Protein AF-A0A1F7WMY5-F1 (afdb_monomer)

Foldseek 3Di:
DDDDPLLVQLLVLLLCLLLDFPDDDDDDDDDDDDDDDDDDDDDDDDPLPPQDQDLALVVLLVSLLVCVVVLVLSNNLVSLVSSVVNPHALQSQLSSLLSNQLSQCNVVVDLLRSQVSLVRSCVSPLQQLSSLLSNLSNCSPPPLVCLVVNLLSLQQQQADPVDNVDGDLLGADDHPSPSSNHSLSSLSSNLSSCLSVVNNVSSVVSLVSSCVRPPPDVSSVSSVCSSPVVVD

Nearest PDB structures (foldseek):
  7xn7-assembly1_q  TM=7.175E-01  e=1.250E-02  Komagataella phaffii
  6hft-assembly1_A  TM=6.147E-01  e=5.426E-02  Saccharomyces cerevisiae
  4j8d-assembly2_B  TM=5.186E-01  e=3.715E-02  Rattus norvegicus
  4j8f-assembly1_A  TM=5.145E-01  e=7.210E-02  Homo sapiens
  8a3y-assembly1_Q  TM=4.364E-01  e=7.926E-02  Homo sapiens

pLDDT: mean 80.39, std 20.84, range [27.34, 98.69]

Secondary structure (DSSP, 8-state):
---HHHHHHHHHHHHHHHH---------------------------TTS-PPPPSSHHHHHHHHHHHHHTT-HHHHHHHHHHHHTS---HHHHHHHHHHHHHHHHHHHS-GGGGHHHHHHHHHH-TT-HHHHHHHHHHHHHH-GGGHHHHHHHHHTTSB-SS-TT-B-TT-----SS-----HHHHHHHHHHHHHHTT-HHHHHHHHHHHHHHHSS-HHHHHHHHHHHHS--

InterPro domains:
  IPR011990 Tetratricopeptide-like helical domain superfamily [G3DSA:1.25.40.10] (55-229)
  IPR011990 Tetratricopeptide-like helical domain superfamily [SSF48452] (60-218)
  IPR019734 Tetratricopeptide repeat [PS50005] (57-90)

Sequence (232 aa):
MRDGKKILAAYALVITALLVFTGVTGCVNKTESSDSATLQQIGGVDDVDNVPTYTEPAQNITQAMKYFVDKDYDRAIAAFQKTLVTNPNQEEMAVAYAGIGWAKVKKSGVISDGKNDFASGYAARSTVQDAKVGLAAAYLLEDSSKIKEAVSLIESIGRTTTDSTVVDYNFRYVSEIGTGISNAAVHSLLATLYYYNNQDALAKQQLAIASQEDGDNARISSIETAIMTLGY

Organism: NCBI:txid1817813

Structure (mmCIF, N/CA/C/O backbone):
data_AF-A0A1F7WMY5-F1
#
_entry.id   AF-A0A1F7WMY5-F1
#
loop_
_atom_site.group_PDB
_atom_site.id
_atom_site.type_symbol
_atom_site.label_atom_id
_atom_site.label_alt_id
_atom_site.label_comp_id
_atom_site.label_asym_id
_atom_site.label_entity_id
_atom_site.label_seq_id
_atom_site.pdbx_PDB_ins_code
_atom_site.Cartn_x
_atom_site.Cartn_y
_atom_site.Cartn_z
_atom_site.occupancy
_atom_site.B_iso_or_equiv
_atom_site.auth_seq_id
_atom_site.auth_comp_id
_atom_site.auth_asym_id
_atom_site.auth_atom_id
_atom_site.pdbx_PDB_model_num
ATOM 1 N N . MET A 1 1 ? -2.729 5.831 25.082 1.00 54.16 1 MET A N 1
ATOM 2 C CA . MET A 1 1 ? -2.490 4.807 24.041 1.00 54.16 1 MET A CA 1
ATOM 3 C C . MET A 1 1 ? -3.147 3.523 24.512 1.00 54.16 1 MET A C 1
ATOM 5 O O . MET A 1 1 ? -3.016 3.217 25.690 1.00 54.16 1 MET A O 1
ATOM 9 N N . ARG A 1 2 ? -3.924 2.854 23.650 1.00 59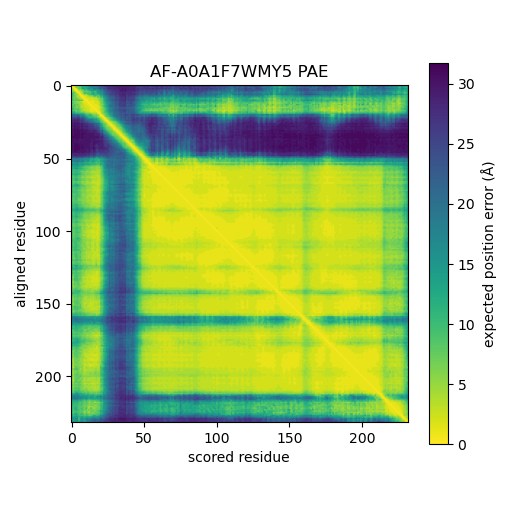.00 2 ARG A N 1
ATOM 10 C CA . ARG A 1 2 ? -4.603 1.584 23.972 1.00 59.00 2 ARG A CA 1
ATOM 11 C C . ARG A 1 2 ? -3.575 0.470 24.266 1.00 59.00 2 ARG A C 1
ATOM 13 O O . ARG A 1 2 ? -2.394 0.635 23.984 1.00 59.00 2 ARG A O 1
ATOM 20 N N . ASP A 1 3 ? -4.009 -0.623 24.889 1.00 51.44 3 ASP A N 1
ATOM 21 C CA . ASP A 1 3 ? -3.148 -1.651 25.503 1.00 51.44 3 ASP A CA 1
ATOM 22 C C . ASP A 1 3 ? -2.359 -2.526 24.497 1.00 51.44 3 ASP A C 1
ATOM 24 O O . ASP A 1 3 ? -2.935 -3.122 23.583 1.00 51.44 3 ASP A O 1
ATOM 28 N N . GLY A 1 4 ? -1.044 -2.681 24.702 1.00 49.53 4 GLY A N 1
ATOM 29 C CA . GLY A 1 4 ? -0.074 -3.211 23.719 1.00 49.53 4 GLY A CA 1
ATOM 30 C C . GLY A 1 4 ? -0.275 -4.649 23.209 1.00 49.53 4 GLY A C 1
ATOM 31 O O . GLY A 1 4 ? 0.180 -4.976 22.117 1.00 49.53 4 GLY A O 1
ATOM 32 N N . LYS A 1 5 ? -0.977 -5.520 23.945 1.00 48.44 5 LYS A N 1
ATOM 33 C CA . LYS A 1 5 ? -1.223 -6.916 23.515 1.00 48.44 5 LYS A CA 1
ATOM 34 C C . LYS A 1 5 ? -2.405 -7.053 22.553 1.00 48.44 5 LYS A C 1
ATOM 36 O O . LYS A 1 5 ? -2.350 -7.846 21.621 1.00 48.44 5 LYS A O 1
ATOM 41 N N . LYS A 1 6 ? -3.461 -6.267 22.770 1.00 53.38 6 LYS A N 1
ATOM 42 C CA . LYS A 1 6 ? -4.677 -6.243 21.934 1.00 53.38 6 LYS A CA 1
ATOM 43 C C . LYS A 1 6 ? -4.406 -5.562 20.590 1.00 53.38 6 LYS A C 1
ATOM 45 O O . LYS A 1 6 ? -4.945 -5.942 19.558 1.00 53.38 6 LYS A O 1
ATOM 50 N N . ILE A 1 7 ? -3.479 -4.611 20.634 1.00 54.72 7 ILE A N 1
ATOM 51 C CA . ILE A 1 7 ? -2.896 -3.894 19.508 1.00 54.72 7 ILE A CA 1
ATOM 52 C C . ILE A 1 7 ? -2.289 -4.848 18.461 1.00 54.72 7 ILE A C 1
ATOM 54 O O . ILE A 1 7 ? -2.490 -4.646 17.271 1.00 54.72 7 ILE A O 1
ATOM 58 N N . LEU A 1 8 ? -1.617 -5.928 18.870 1.00 57.25 8 LEU A N 1
ATOM 59 C CA . LEU A 1 8 ? -0.888 -6.804 17.943 1.00 57.25 8 LEU A CA 1
ATOM 60 C C . LEU A 1 8 ? -1.796 -7.589 16.971 1.00 57.25 8 LEU A C 1
ATOM 62 O O . LEU A 1 8 ? -1.388 -7.883 15.848 1.00 57.25 8 LEU A O 1
ATOM 66 N N . ALA A 1 9 ? -3.025 -7.919 17.385 1.00 63.12 9 ALA A N 1
ATOM 67 C CA . ALA A 1 9 ? -3.927 -8.779 16.615 1.00 63.12 9 ALA A CA 1
ATOM 68 C C . ALA A 1 9 ? -4.563 -8.059 15.412 1.00 63.12 9 ALA A C 1
ATOM 70 O O . ALA A 1 9 ? -4.558 -8.597 14.306 1.00 63.12 9 ALA A O 1
ATOM 71 N N . ALA A 1 10 ? -5.061 -6.830 15.602 1.00 64.69 10 ALA A N 1
ATOM 72 C CA . ALA A 1 10 ? -5.646 -6.037 14.515 1.00 64.69 10 ALA A CA 1
ATOM 73 C C . ALA A 1 10 ? -4.590 -5.661 13.459 1.00 64.69 10 ALA A C 1
ATOM 75 O O . ALA A 1 10 ? -4.851 -5.775 12.262 1.00 64.69 10 ALA A O 1
ATOM 76 N N . TYR A 1 11 ? -3.368 -5.322 13.895 1.00 69.44 11 TYR A N 1
ATOM 77 C CA . TYR A 1 11 ? -2.226 -5.104 13.002 1.00 69.44 11 TYR A CA 1
ATOM 78 C C . TYR A 1 11 ? -1.966 -6.307 12.094 1.00 69.44 11 TYR A C 1
ATOM 80 O O . TYR A 1 11 ? -1.942 -6.165 10.873 1.00 69.44 11 TYR A O 1
ATOM 88 N N . ALA A 1 12 ? -1.801 -7.499 12.674 1.00 68.44 12 ALA A N 1
ATOM 89 C CA . ALA A 1 12 ? -1.463 -8.698 11.912 1.00 68.44 12 ALA A CA 1
ATOM 90 C C . ALA A 1 12 ? -2.520 -9.037 10.844 1.00 68.44 12 ALA A C 1
ATOM 92 O O . ALA A 1 12 ? -2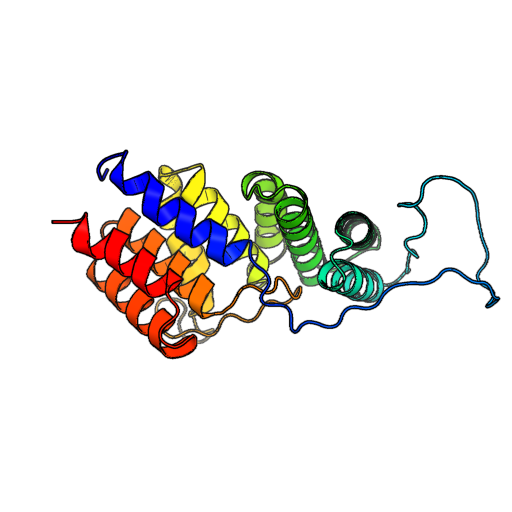.172 -9.458 9.737 1.00 68.44 12 ALA A O 1
ATOM 93 N N . LEU A 1 13 ? -3.802 -8.808 11.146 1.00 74.62 13 LEU A N 1
ATOM 94 C CA . LEU A 1 13 ? -4.911 -9.062 10.225 1.00 74.62 13 LEU A CA 1
ATOM 95 C C . LEU A 1 13 ? -4.963 -8.063 9.059 1.00 74.62 13 LEU A C 1
ATOM 97 O O . LEU A 1 13 ? -5.157 -8.468 7.914 1.00 74.62 13 LEU A O 1
ATOM 101 N N . VAL A 1 14 ? -4.730 -6.772 9.316 1.00 76.94 14 VAL A N 1
ATOM 102 C CA . VAL A 1 14 ? -4.662 -5.760 8.247 1.00 76.94 14 VAL A CA 1
ATOM 103 C C . VAL A 1 14 ? -3.459 -6.003 7.346 1.00 76.94 14 VAL A C 1
ATOM 105 O O . VAL A 1 14 ? -3.589 -5.980 6.126 1.00 76.94 14 VAL A O 1
ATOM 108 N N . ILE A 1 15 ? -2.293 -6.305 7.918 1.00 76.25 15 ILE A N 1
ATOM 109 C CA . ILE A 1 15 ? -1.096 -6.568 7.113 1.00 76.25 15 ILE A CA 1
ATOM 110 C C . ILE A 1 15 ? -1.276 -7.818 6.256 1.00 76.25 15 ILE A C 1
ATOM 112 O O . ILE A 1 15 ? -0.964 -7.795 5.068 1.00 76.25 15 ILE A O 1
ATOM 116 N N . THR A 1 16 ? -1.861 -8.888 6.794 1.00 73.69 16 THR A N 1
ATOM 117 C CA . THR A 1 16 ? -2.181 -10.063 5.970 1.00 73.69 16 THR A CA 1
ATOM 118 C C . THR A 1 16 ? -3.208 -9.756 4.880 1.00 73.69 16 THR A C 1
ATOM 120 O O . THR A 1 16 ? -3.107 -10.329 3.795 1.00 73.69 16 THR A O 1
ATOM 123 N N . ALA A 1 17 ? -4.164 -8.849 5.101 1.00 75.00 17 ALA A N 1
ATOM 124 C CA . ALA A 1 17 ? -5.063 -8.378 4.046 1.00 75.00 17 ALA A CA 1
ATOM 125 C C . ALA A 1 17 ? -4.327 -7.595 2.941 1.00 75.00 17 ALA A C 1
ATOM 127 O O . ALA A 1 17 ? -4.603 -7.822 1.769 1.00 75.00 17 ALA A O 1
ATOM 128 N N . LEU A 1 18 ? -3.345 -6.756 3.286 1.00 78.00 18 LEU A N 1
ATOM 129 C CA . LEU A 1 18 ? -2.553 -5.989 2.309 1.00 78.00 18 LEU A CA 1
ATOM 130 C C . LEU A 1 18 ? -1.532 -6.851 1.545 1.00 78.00 18 LEU A C 1
ATOM 132 O O . LEU A 1 18 ? -1.207 -6.583 0.385 1.00 78.00 18 LEU A O 1
ATOM 136 N N . LEU A 1 19 ? -0.997 -7.896 2.176 1.00 76.88 19 LEU A N 1
ATOM 137 C CA . LEU A 1 19 ? 0.032 -8.746 1.573 1.00 76.88 19 LEU A CA 1
ATOM 138 C C . LEU A 1 19 ? -0.543 -9.820 0.643 1.00 76.88 19 LEU A C 1
ATOM 140 O O . LEU A 1 19 ? 0.118 -10.201 -0.323 1.00 76.88 19 LEU A O 1
ATOM 144 N N . VAL A 1 20 ? -1.774 -10.275 0.870 1.00 66.31 20 VAL A N 1
ATOM 145 C CA . VAL A 1 20 ? -2.354 -11.387 0.106 1.00 66.31 20 VAL A CA 1
ATOM 146 C C . VAL A 1 20 ? -2.906 -10.912 -1.234 1.00 66.31 20 VAL A C 1
ATOM 148 O O . VAL A 1 20 ? -3.632 -9.932 -1.314 1.00 66.31 20 VAL A O 1
ATOM 151 N N . PHE A 1 21 ? -2.547 -11.634 -2.294 1.00 50.25 21 PHE A N 1
ATOM 152 C CA . PHE A 1 21 ? -3.088 -11.458 -3.637 1.00 50.25 21 PHE A CA 1
ATOM 153 C C . PHE A 1 21 ? -4.179 -12.516 -3.838 1.00 50.25 21 PHE A C 1
ATOM 155 O O . PHE A 1 21 ? -3.877 -13.714 -3.809 1.00 50.25 21 PHE A O 1
ATOM 162 N N . THR A 1 22 ? -5.436 -12.119 -4.033 1.00 45.88 22 THR A N 1
ATOM 163 C CA . THR A 1 22 ? -6.499 -13.041 -4.464 1.00 45.88 22 THR A CA 1
ATOM 164 C C . THR A 1 22 ? -6.344 -13.295 -5.964 1.00 45.88 22 THR A C 1
ATOM 166 O O . THR A 1 22 ? -7.005 -12.703 -6.808 1.00 45.88 22 THR A O 1
ATOM 169 N N . GLY A 1 23 ? -5.383 -14.145 -6.324 1.00 38.56 23 GLY A N 1
ATOM 170 C CA . GLY A 1 23 ? -5.198 -14.561 -7.711 1.00 38.56 23 GLY A CA 1
ATOM 171 C C . GLY A 1 23 ? -6.296 -15.534 -8.137 1.00 38.56 23 GLY A C 1
ATOM 172 O O . GLY A 1 23 ? -6.519 -16.539 -7.464 1.00 38.56 23 GLY A O 1
ATOM 173 N N . VAL A 1 24 ? -6.930 -15.279 -9.282 1.00 30.27 24 VAL A N 1
ATOM 174 C CA . VAL A 1 24 ? -7.593 -16.342 -10.045 1.00 30.27 24 VAL A CA 1
ATOM 175 C C . VAL A 1 24 ? -6.497 -17.320 -10.472 1.00 30.27 24 VAL A C 1
ATOM 177 O O . VAL A 1 24 ? -5.476 -16.921 -11.034 1.00 30.27 24 VAL A O 1
ATOM 180 N N . THR A 1 25 ? -6.664 -18.592 -10.134 1.00 35.16 25 THR A N 1
ATOM 181 C CA . THR A 1 25 ? -5.696 -19.665 -10.365 1.00 35.16 25 THR A CA 1
ATOM 182 C C . THR A 1 25 ? -5.542 -19.945 -11.859 1.00 35.16 25 THR A C 1
ATOM 184 O O . THR A 1 25 ? -6.287 -20.720 -12.446 1.00 35.16 25 THR A O 1
ATOM 187 N N . GLY A 1 26 ? -4.541 -19.325 -12.478 1.00 29.83 26 GLY A N 1
ATOM 188 C CA . GLY A 1 26 ? -3.986 -19.742 -13.761 1.00 29.83 26 GLY A CA 1
ATOM 189 C C . GLY A 1 26 ? -2.585 -20.294 -13.540 1.00 29.83 26 GLY A C 1
ATOM 190 O O . GLY A 1 26 ? -1.614 -19.546 -13.566 1.00 29.83 26 GLY A O 1
ATOM 191 N N . CYS A 1 27 ? -2.465 -21.595 -13.280 1.00 31.34 27 CYS A N 1
ATOM 192 C CA . CYS A 1 27 ? -1.172 -22.268 -13.323 1.00 31.34 27 CYS A CA 1
ATOM 193 C C . CYS A 1 27 ? -0.652 -22.218 -14.764 1.00 31.34 27 CYS A C 1
ATOM 195 O O . CYS A 1 27 ? -1.150 -22.947 -15.618 1.00 31.34 27 CYS A O 1
ATOM 197 N N . VAL A 1 28 ? 0.357 -21.394 -15.038 1.00 33.84 28 VAL A N 1
ATOM 198 C CA . VAL A 1 28 ? 1.192 -21.572 -16.228 1.00 33.84 28 VAL A CA 1
ATOM 199 C C . VAL A 1 28 ? 2.497 -22.196 -15.760 1.00 33.84 28 VAL A C 1
ATOM 201 O O . VAL A 1 28 ? 3.394 -21.520 -15.266 1.00 33.84 28 VAL A O 1
ATOM 204 N N . ASN A 1 29 ? 2.577 -23.519 -15.901 1.00 34.41 29 ASN A N 1
ATOM 205 C CA . ASN A 1 29 ? 3.855 -24.218 -15.948 1.00 34.41 29 ASN A CA 1
ATOM 206 C C . ASN A 1 29 ? 4.621 -23.668 -17.153 1.00 34.41 29 ASN A C 1
ATOM 208 O O . ASN A 1 29 ? 4.174 -23.840 -18.287 1.00 34.41 29 ASN A O 1
ATOM 212 N N . LYS A 1 30 ? 5.756 -23.003 -16.931 1.00 33.03 30 LYS A N 1
ATOM 213 C CA . LYS A 1 30 ? 6.638 -22.622 -18.033 1.00 33.03 30 LYS A CA 1
ATOM 214 C C . LYS A 1 30 ? 7.646 -23.740 -18.269 1.00 33.03 30 LYS A C 1
ATOM 216 O O . LYS A 1 30 ? 8.648 -23.849 -17.573 1.00 33.03 30 LYS A O 1
ATOM 221 N N . THR A 1 31 ? 7.322 -24.584 -19.241 1.00 29.55 31 THR A N 1
ATOM 222 C CA . THR A 1 31 ? 8.251 -25.500 -19.903 1.00 29.55 31 THR A CA 1
ATOM 223 C C . THR A 1 31 ? 9.252 -24.682 -20.720 1.00 29.55 31 THR A C 1
ATOM 225 O O . THR A 1 31 ? 8.867 -23.753 -21.433 1.00 29.55 31 THR A O 1
ATOM 228 N N . GLU A 1 32 ? 10.536 -25.006 -20.593 1.00 39.28 32 GLU A N 1
ATOM 229 C CA . GLU A 1 32 ? 11.605 -24.457 -21.425 1.00 39.28 32 GLU A CA 1
ATOM 230 C C . GLU A 1 32 ? 11.493 -24.975 -22.867 1.00 39.28 32 GLU A C 1
ATOM 232 O O . GLU A 1 32 ? 11.439 -26.185 -23.065 1.00 39.28 32 GLU A O 1
ATOM 237 N N . SER A 1 33 ? 11.512 -24.077 -23.861 1.00 28.75 33 SER A N 1
ATOM 238 C CA . SER A 1 33 ? 12.257 -24.268 -25.121 1.00 28.75 33 SER A CA 1
ATOM 239 C C . SER A 1 33 ? 12.180 -23.039 -26.044 1.00 28.75 33 SER A C 1
ATOM 241 O O . SER A 1 33 ? 11.091 -22.554 -26.350 1.00 28.75 33 SER A O 1
ATOM 243 N N . SER A 1 34 ? 13.366 -22.586 -26.466 1.00 33.62 34 SER A N 1
ATOM 244 C CA . SER A 1 34 ? 13.776 -22.071 -27.792 1.00 33.62 34 SER A CA 1
ATOM 245 C C . SER A 1 34 ? 12.693 -21.654 -28.805 1.00 33.62 34 SER A C 1
ATOM 247 O O . SER A 1 34 ? 11.973 -22.500 -29.323 1.00 33.62 34 SER A O 1
ATOM 249 N N . ASP A 1 35 ? 12.644 -20.378 -29.200 1.00 27.34 35 ASP A N 1
ATOM 250 C CA . ASP A 1 35 ? 13.444 -19.855 -30.325 1.00 27.34 35 ASP A CA 1
ATOM 251 C C . ASP A 1 35 ? 13.067 -18.405 -30.706 1.00 27.34 35 ASP A C 1
ATOM 253 O O . ASP A 1 35 ? 11.902 -18.023 -30.756 1.00 27.34 35 ASP A O 1
ATOM 257 N N . SER A 1 36 ? 14.117 -17.634 -31.018 1.00 32.19 36 SER A N 1
ATOM 258 C CA . SER A 1 36 ? 14.218 -16.575 -32.037 1.00 32.19 36 SER A CA 1
ATOM 259 C C . SER A 1 36 ? 13.097 -15.521 -32.188 1.00 32.19 36 SER A C 1
ATOM 261 O O . SER A 1 36 ? 12.170 -15.681 -32.983 1.00 32.19 36 SER A O 1
ATOM 263 N N . ALA A 1 37 ? 13.347 -14.322 -31.648 1.00 28.75 37 ALA A N 1
ATOM 264 C CA . ALA A 1 37 ? 13.163 -13.074 -32.399 1.00 28.75 37 ALA A CA 1
ATOM 265 C C . ALA A 1 37 ? 14.175 -12.015 -31.927 1.00 28.75 37 ALA A C 1
ATOM 267 O O . ALA A 1 37 ? 14.412 -11.824 -30.738 1.00 28.75 37 ALA A O 1
ATOM 268 N N . THR A 1 38 ? 14.811 -11.372 -32.897 1.00 29.38 38 THR A N 1
ATOM 269 C CA . THR A 1 38 ? 15.969 -10.478 -32.805 1.00 29.38 38 THR A CA 1
ATOM 270 C C . THR A 1 38 ? 15.755 -9.235 -31.938 1.00 29.38 38 THR A C 1
ATOM 272 O O . THR A 1 38 ? 14.955 -8.377 -32.306 1.00 29.38 38 THR A O 1
ATOM 275 N N . LEU A 1 39 ? 16.571 -9.065 -30.891 1.00 33.84 39 LEU A N 1
ATOM 276 C CA . LEU A 1 39 ? 16.924 -7.767 -30.304 1.00 33.84 39 LEU A CA 1
ATOM 277 C C . LEU A 1 39 ? 18.412 -7.772 -29.923 1.00 33.84 39 LEU A C 1
ATOM 279 O O . LEU A 1 39 ? 18.926 -8.755 -29.393 1.00 33.84 39 LEU A O 1
ATOM 283 N N . GLN A 1 40 ? 19.108 -6.687 -30.273 1.00 34.16 40 GLN A N 1
ATOM 284 C CA . GLN A 1 40 ? 20.549 -6.509 -30.094 1.00 34.16 40 GLN A CA 1
ATOM 285 C C . GLN A 1 40 ? 20.943 -6.600 -28.615 1.00 34.16 40 GLN A C 1
ATOM 287 O O . GLN A 1 40 ? 20.575 -5.764 -27.796 1.00 34.16 40 GLN A O 1
ATOM 292 N N . GLN A 1 41 ? 21.723 -7.634 -28.317 1.00 33.84 41 GLN A N 1
ATOM 293 C CA . GLN A 1 41 ? 22.335 -7.922 -27.031 1.00 33.84 41 GLN A CA 1
ATOM 294 C C . GLN A 1 41 ? 23.625 -7.107 -26.874 1.00 33.84 41 GLN A C 1
ATOM 296 O O . GLN A 1 41 ? 24.559 -7.264 -27.661 1.00 33.84 41 GLN A O 1
ATOM 301 N N . ILE A 1 42 ? 23.712 -6.297 -25.820 1.00 34.59 42 ILE A N 1
ATOM 302 C CA . ILE A 1 42 ? 24.993 -5.890 -25.235 1.00 34.59 42 ILE A CA 1
ATOM 303 C C . ILE A 1 42 ? 25.042 -6.471 -23.816 1.00 34.59 42 ILE A C 1
ATOM 305 O O . ILE A 1 42 ? 24.384 -5.968 -22.919 1.00 34.59 42 ILE A O 1
ATOM 309 N N . GLY A 1 43 ? 25.803 -7.563 -23.674 1.00 29.31 43 GLY A N 1
ATOM 310 C CA . GLY A 1 43 ? 26.576 -7.952 -22.484 1.00 29.31 43 GLY A CA 1
ATOM 311 C C . GLY A 1 43 ? 25.874 -8.244 -21.145 1.00 29.31 43 GLY A C 1
ATOM 312 O O . GLY A 1 43 ? 25.737 -7.347 -20.334 1.00 29.31 43 GLY A O 1
ATOM 313 N N . GLY A 1 44 ? 25.627 -9.534 -20.873 1.00 33.56 44 GLY A N 1
ATOM 314 C CA . GLY A 1 44 ? 26.249 -10.277 -19.756 1.00 33.56 44 GLY A CA 1
ATOM 315 C C . GLY A 1 44 ? 25.763 -10.148 -18.293 1.00 33.56 44 GLY A C 1
ATOM 316 O O . GLY A 1 44 ? 26.226 -9.265 -17.592 1.00 33.56 44 GLY A O 1
ATOM 317 N N . VAL A 1 45 ? 25.105 -11.232 -17.838 1.00 40.09 45 VAL A N 1
ATOM 318 C CA . VAL A 1 45 ? 25.245 -11.950 -16.536 1.00 40.09 45 VAL A CA 1
ATOM 319 C C . VAL A 1 45 ? 24.558 -11.397 -15.271 1.00 40.09 45 VAL A C 1
ATOM 321 O O . VAL A 1 45 ? 25.217 -10.882 -14.382 1.00 40.09 45 VAL A O 1
ATOM 324 N N . ASP A 1 46 ? 23.259 -11.684 -15.147 1.00 38.75 46 ASP A N 1
ATOM 325 C CA . ASP A 1 46 ? 22.571 -12.448 -14.083 1.00 38.75 46 ASP A CA 1
ATOM 326 C C . ASP A 1 46 ? 21.075 -12.502 -14.485 1.00 38.75 46 ASP A C 1
ATOM 328 O O . ASP A 1 46 ? 20.619 -11.665 -15.257 1.00 38.75 46 ASP A O 1
ATOM 332 N N . ASP A 1 47 ? 20.264 -13.477 -14.057 1.00 45.94 47 ASP A N 1
ATOM 333 C CA . ASP A 1 47 ? 18.878 -13.668 -14.576 1.00 45.94 47 ASP A CA 1
ATOM 334 C C . ASP A 1 47 ? 17.906 -12.475 -14.311 1.00 45.94 47 ASP A C 1
ATOM 336 O O . ASP A 1 47 ? 16.779 -12.415 -14.830 1.00 45.94 47 ASP A O 1
ATOM 340 N N . VAL A 1 48 ? 18.372 -11.493 -13.527 1.00 47.62 48 VAL A N 1
ATOM 341 C CA . VAL A 1 48 ? 17.752 -10.189 -13.231 1.00 47.62 48 VAL A CA 1
ATOM 342 C C . VAL A 1 48 ? 18.056 -9.136 -14.320 1.00 47.62 48 VAL A C 1
ATOM 344 O O . VAL A 1 48 ? 17.274 -8.204 -14.508 1.00 47.62 48 VAL A O 1
ATOM 347 N N . ASP A 1 49 ? 19.120 -9.312 -15.110 1.00 49.84 49 ASP A N 1
ATOM 348 C CA . ASP A 1 49 ? 19.602 -8.344 -16.110 1.00 49.84 49 ASP A CA 1
ATOM 349 C C . ASP A 1 49 ? 18.839 -8.372 -17.439 1.00 49.84 49 ASP A C 1
ATOM 351 O O . ASP A 1 49 ? 18.971 -7.456 -18.252 1.00 49.84 49 ASP A O 1
ATOM 355 N N . ASN A 1 50 ? 17.966 -9.359 -17.664 1.00 65.25 50 ASN A N 1
ATOM 356 C CA . ASN A 1 50 ? 17.152 -9.422 -18.883 1.00 65.25 50 ASN A CA 1
ATOM 357 C C . ASN A 1 50 ? 15.850 -8.601 -18.795 1.00 65.25 50 ASN A C 1
ATOM 359 O O . ASN A 1 50 ? 14.822 -8.961 -19.371 1.00 65.25 50 ASN A O 1
ATOM 363 N N . VAL A 1 51 ? 15.855 -7.496 -18.048 1.00 74.19 51 VAL A N 1
ATOM 364 C CA . VAL A 1 51 ? 14.787 -6.495 -18.132 1.00 74.19 51 VAL A CA 1
ATOM 365 C C . VAL A 1 51 ? 15.106 -5.591 -19.322 1.00 74.19 51 VAL A C 1
ATOM 367 O O . VAL A 1 51 ? 16.145 -4.938 -19.297 1.00 74.19 51 VAL A O 1
ATOM 370 N N . PRO A 1 52 ? 14.259 -5.476 -20.356 1.00 79.12 52 PRO A N 1
ATOM 371 C CA . PRO A 1 52 ? 14.478 -4.490 -21.411 1.00 79.12 52 PRO A CA 1
ATOM 372 C C . PRO A 1 52 ? 14.500 -3.069 -20.831 1.00 79.12 52 PRO A C 1
ATOM 374 O O . PRO A 1 52 ? 13.708 -2.751 -19.945 1.00 79.12 52 PRO A O 1
ATOM 377 N N . THR A 1 53 ? 15.416 -2.216 -21.295 1.00 78.62 53 THR A N 1
ATOM 378 C CA . THR A 1 53 ? 15.361 -0.775 -21.001 1.00 78.62 53 THR A CA 1
ATOM 379 C C . THR A 1 53 ? 14.683 -0.072 -22.159 1.00 78.62 53 THR A C 1
ATOM 381 O O . THR A 1 53 ? 15.198 -0.090 -23.275 1.00 78.62 53 THR A O 1
ATOM 384 N N . TYR A 1 54 ? 13.556 0.573 -21.885 1.00 85.50 54 TYR A N 1
ATOM 385 C CA . TYR A 1 54 ? 12.890 1.444 -22.843 1.00 85.50 54 TYR A CA 1
ATOM 386 C C . TYR A 1 54 ? 13.349 2.888 -22.650 1.00 85.50 54 TYR A C 1
ATOM 388 O O . TYR A 1 54 ? 13.688 3.291 -21.537 1.00 85.50 54 TYR A O 1
ATOM 396 N N . THR A 1 55 ? 13.360 3.674 -23.726 1.00 85.12 55 THR A N 1
ATOM 397 C CA . THR A 1 55 ? 13.669 5.112 -23.661 1.00 85.12 55 THR A CA 1
ATOM 398 C C . THR A 1 55 ? 12.509 5.926 -23.096 1.00 85.12 55 THR A C 1
ATOM 400 O O . THR A 1 55 ? 12.740 7.001 -22.560 1.00 85.12 55 THR A O 1
ATOM 403 N N . GLU A 1 56 ? 11.285 5.399 -23.189 1.00 91.00 56 GLU A N 1
ATOM 404 C CA . GLU A 1 56 ? 10.072 6.029 -22.670 1.00 91.00 56 GLU A CA 1
ATOM 405 C C . GLU A 1 56 ? 9.749 5.513 -21.252 1.00 91.00 56 GLU A C 1
ATOM 407 O O . GLU A 1 56 ? 9.532 4.304 -21.078 1.00 91.00 56 GLU A O 1
ATOM 412 N N . PRO A 1 57 ? 9.647 6.393 -20.235 1.00 92.44 57 PRO A N 1
ATOM 413 C CA . PRO A 1 57 ? 9.288 6.022 -18.862 1.00 92.44 57 PRO A CA 1
ATOM 414 C C . PRO A 1 57 ? 8.017 5.174 -18.764 1.00 92.44 57 PRO A C 1
ATOM 416 O O . PRO A 1 57 ? 8.016 4.129 -18.114 1.00 92.44 57 PRO A O 1
ATOM 419 N N . ALA A 1 58 ? 6.954 5.556 -19.477 1.00 93.69 58 ALA A N 1
ATOM 420 C CA . ALA A 1 58 ? 5.680 4.838 -19.477 1.00 93.69 58 ALA A CA 1
ATOM 421 C C . ALA A 1 58 ? 5.794 3.368 -19.940 1.00 93.69 58 ALA A C 1
ATOM 423 O O . ALA A 1 58 ? 5.061 2.499 -19.456 1.00 93.69 58 ALA A O 1
ATOM 424 N N . GLN A 1 59 ? 6.729 3.055 -20.847 1.00 93.56 59 GLN A N 1
ATOM 425 C CA . GLN A 1 59 ? 6.974 1.677 -21.289 1.00 93.56 59 GLN A CA 1
ATOM 426 C C . GLN A 1 59 ? 7.682 0.861 -20.203 1.00 93.56 59 GLN A C 1
ATOM 428 O O . GLN A 1 59 ? 7.295 -0.281 -19.945 1.00 93.56 59 GLN A O 1
ATOM 433 N N . ASN A 1 60 ? 8.664 1.460 -19.518 1.00 92.12 60 ASN A N 1
ATOM 434 C CA . ASN A 1 60 ? 9.307 0.842 -18.358 1.00 92.12 60 ASN A CA 1
ATOM 435 C C . ASN A 1 60 ? 8.286 0.572 -17.237 1.00 92.12 60 ASN A C 1
ATOM 437 O O . ASN A 1 60 ? 8.275 -0.531 -16.692 1.00 92.12 60 ASN A O 1
ATOM 441 N N . ILE A 1 61 ? 7.374 1.515 -16.960 1.00 96.06 61 ILE A N 1
ATOM 442 C CA . ILE A 1 61 ? 6.272 1.344 -15.995 1.00 96.06 61 ILE A CA 1
ATOM 443 C C . ILE A 1 61 ? 5.362 0.180 -16.392 1.00 96.06 61 ILE A C 1
ATOM 445 O O . ILE A 1 61 ? 5.106 -0.705 -15.579 1.00 96.06 61 ILE A O 1
ATOM 449 N N . THR A 1 62 ? 4.898 0.150 -17.644 1.00 95.50 62 THR A N 1
ATOM 450 C CA . THR A 1 62 ? 3.999 -0.907 -18.136 1.00 95.50 62 THR A CA 1
ATOM 451 C C . THR A 1 62 ? 4.640 -2.287 -17.979 1.00 95.50 62 THR A C 1
ATOM 453 O O . THR A 1 62 ? 4.005 -3.240 -17.522 1.00 95.50 62 THR A O 1
ATOM 456 N N . GLN A 1 63 ? 5.928 -2.398 -18.311 1.00 94.81 63 GLN A N 1
ATOM 457 C CA . GLN A 1 63 ? 6.677 -3.638 -18.155 1.00 94.81 63 GLN A CA 1
ATOM 458 C C . GLN A 1 63 ? 6.883 -4.010 -16.679 1.00 94.81 63 GLN A C 1
ATOM 460 O O . GLN A 1 63 ? 6.780 -5.186 -16.324 1.00 94.81 63 GLN A O 1
ATOM 465 N N . ALA A 1 64 ? 7.142 -3.027 -15.816 1.00 96.00 64 ALA A N 1
ATOM 466 C CA . ALA A 1 64 ? 7.291 -3.234 -14.382 1.00 96.00 64 ALA A CA 1
ATOM 467 C C . ALA A 1 64 ? 5.999 -3.752 -13.739 1.00 96.00 64 ALA A C 1
ATOM 469 O O . ALA A 1 64 ? 6.040 -4.725 -12.991 1.00 96.00 64 ALA A O 1
ATOM 470 N N . MET A 1 65 ? 4.849 -3.167 -14.086 1.00 95.75 65 MET A N 1
ATOM 471 C CA . MET A 1 65 ? 3.532 -3.620 -13.625 1.00 95.75 65 MET A CA 1
ATOM 472 C C . MET A 1 65 ? 3.227 -5.046 -14.090 1.00 95.75 65 MET A C 1
ATOM 474 O O . MET A 1 65 ? 2.702 -5.845 -13.319 1.00 95.75 65 MET A O 1
ATOM 478 N N . LYS A 1 66 ? 3.617 -5.412 -15.318 1.00 94.81 66 LYS A N 1
ATOM 479 C CA . LYS A 1 66 ? 3.491 -6.795 -15.792 1.00 94.81 66 LYS A CA 1
ATOM 480 C C . LYS A 1 66 ? 4.309 -7.762 -14.934 1.00 94.81 66 LYS A C 1
ATOM 482 O O . LYS A 1 66 ? 3.756 -8.737 -14.437 1.00 94.81 66 LYS A O 1
ATOM 487 N N . TYR A 1 67 ? 5.591 -7.468 -14.707 1.00 94.44 67 TYR A N 1
ATOM 488 C CA . TYR A 1 67 ? 6.430 -8.288 -13.826 1.00 94.44 67 TYR A CA 1
ATOM 489 C C . TYR A 1 67 ? 5.875 -8.360 -12.402 1.00 94.44 67 TYR A C 1
ATOM 491 O O . TYR A 1 67 ? 5.901 -9.421 -11.783 1.00 94.44 67 TYR A O 1
ATOM 499 N N . PHE A 1 68 ? 5.313 -7.259 -11.903 1.00 95.25 68 PHE A N 1
ATOM 500 C CA . PHE A 1 68 ? 4.679 -7.209 -10.593 1.00 95.25 68 PHE A CA 1
ATOM 501 C C . PHE A 1 68 ? 3.489 -8.173 -10.500 1.00 95.25 68 PHE A C 1
ATOM 503 O O . PHE A 1 68 ? 3.410 -8.962 -9.559 1.00 95.25 68 PHE A O 1
ATOM 510 N N . VAL A 1 69 ? 2.580 -8.139 -11.481 1.00 92.62 69 VAL A N 1
ATOM 511 C CA . VAL A 1 69 ? 1.414 -9.038 -11.549 1.00 92.62 69 VAL A CA 1
ATOM 512 C C . VAL A 1 69 ? 1.848 -10.499 -11.709 1.00 92.62 69 VAL A C 1
ATOM 514 O O . VAL A 1 69 ? 1.273 -11.383 -11.071 1.00 92.62 69 VAL A O 1
ATOM 517 N N . ASP A 1 70 ? 2.914 -10.744 -12.474 1.00 92.31 70 ASP A N 1
ATOM 518 C CA . ASP A 1 70 ? 3.540 -12.063 -12.637 1.00 92.31 70 ASP A CA 1
ATOM 519 C C . ASP A 1 70 ? 4.306 -12.526 -11.377 1.00 92.31 70 ASP A C 1
ATOM 521 O O . ASP A 1 70 ? 4.805 -13.652 -11.331 1.00 92.31 70 ASP A O 1
ATOM 525 N N . LYS A 1 71 ? 4.364 -11.688 -10.329 1.00 92.19 71 LYS A N 1
ATOM 526 C CA . LYS A 1 71 ? 5.089 -11.901 -9.061 1.00 92.19 71 LYS A CA 1
ATOM 527 C C . LYS A 1 71 ? 6.611 -11.997 -9.215 1.00 92.19 71 LYS A C 1
ATOM 529 O O . LYS A 1 71 ? 7.301 -12.412 -8.284 1.00 92.19 71 LYS A O 1
ATOM 534 N N . ASP A 1 72 ? 7.141 -11.569 -10.356 1.00 94.44 72 ASP A N 1
ATOM 535 C CA . ASP A 1 72 ? 8.571 -11.397 -10.603 1.00 94.44 72 ASP A CA 1
ATOM 536 C C . ASP A 1 72 ? 9.013 -10.039 -10.036 1.00 94.44 72 ASP A C 1
ATOM 538 O O . ASP A 1 72 ? 9.258 -9.062 -10.749 1.00 94.44 72 ASP A O 1
ATOM 542 N N . TYR A 1 73 ? 9.022 -9.945 -8.703 1.00 94.31 73 TYR A N 1
ATOM 543 C CA . TYR A 1 73 ? 9.251 -8.678 -8.009 1.00 94.31 73 TYR A CA 1
ATOM 544 C C . TYR A 1 73 ? 10.657 -8.120 -8.241 1.00 94.31 73 TYR A C 1
ATOM 546 O O . TYR A 1 73 ? 10.827 -6.904 -8.230 1.00 94.31 73 TYR A O 1
ATOM 554 N N . ASP A 1 74 ? 11.650 -8.974 -8.496 1.00 95.44 74 ASP A N 1
ATOM 555 C CA . ASP A 1 74 ? 13.004 -8.534 -8.833 1.00 95.44 74 ASP A CA 1
ATOM 556 C C . ASP A 1 74 ? 13.036 -7.800 -10.173 1.00 95.44 74 ASP A C 1
ATOM 558 O O . ASP A 1 74 ? 13.530 -6.669 -10.251 1.00 95.44 74 ASP A O 1
ATOM 562 N N . ARG A 1 75 ? 12.414 -8.371 -11.212 1.00 95.06 75 ARG A N 1
ATOM 563 C CA . ARG A 1 75 ? 12.305 -7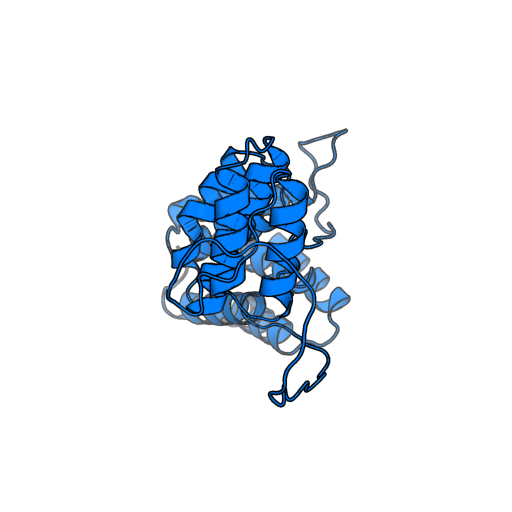.687 -12.505 1.00 95.06 75 ARG A CA 1
ATOM 564 C C . ARG A 1 75 ? 11.374 -6.481 -12.458 1.00 95.06 75 ARG A C 1
ATOM 566 O O . ARG A 1 75 ? 11.637 -5.495 -13.148 1.00 95.06 75 ARG A O 1
ATOM 573 N N . ALA A 1 76 ? 10.332 -6.508 -11.626 1.00 96.50 76 ALA A N 1
ATOM 574 C CA . ALA A 1 76 ? 9.476 -5.346 -11.396 1.00 96.50 76 ALA A CA 1
ATOM 575 C C . ALA A 1 76 ? 10.270 -4.175 -10.796 1.00 96.50 76 ALA A C 1
ATOM 577 O O . ALA A 1 76 ? 10.210 -3.065 -11.324 1.00 96.50 76 ALA A O 1
ATOM 578 N N . ILE A 1 77 ? 11.066 -4.425 -9.747 1.00 97.19 77 ILE A N 1
ATOM 579 C CA . ILE A 1 77 ? 11.931 -3.413 -9.119 1.00 97.19 77 ILE A CA 1
ATOM 580 C C . ILE A 1 77 ? 12.898 -2.832 -10.150 1.00 97.19 77 ILE A C 1
ATOM 582 O O . ILE A 1 77 ? 12.967 -1.611 -10.291 1.00 97.19 77 ILE A O 1
ATOM 586 N N . ALA A 1 78 ? 13.599 -3.683 -10.903 1.00 95.50 78 ALA A N 1
ATOM 587 C CA . ALA A 1 78 ? 14.552 -3.234 -11.913 1.00 95.50 78 ALA A CA 1
ATOM 588 C C . ALA A 1 78 ? 13.882 -2.384 -13.013 1.00 95.50 78 ALA A C 1
ATOM 590 O O . ALA A 1 78 ? 14.411 -1.344 -13.406 1.00 95.50 78 ALA A O 1
ATOM 591 N N . ALA A 1 79 ? 12.694 -2.766 -13.489 1.00 95.06 79 ALA A N 1
ATOM 592 C CA . ALA A 1 79 ? 11.954 -2.003 -14.496 1.00 95.06 79 ALA A CA 1
ATOM 593 C C . ALA A 1 79 ? 11.432 -0.652 -13.960 1.00 95.06 79 ALA A C 1
ATOM 595 O O . ALA A 1 79 ? 11.541 0.374 -14.639 1.00 95.06 79 ALA A O 1
ATOM 596 N N . PHE A 1 80 ? 10.943 -0.595 -12.717 1.00 97.50 80 PHE A N 1
ATOM 597 C CA . PHE A 1 80 ? 10.592 0.683 -12.091 1.00 97.50 80 PHE A CA 1
ATOM 598 C C . PHE A 1 80 ? 11.823 1.576 -11.879 1.00 97.50 80 PHE A C 1
ATOM 600 O O . PHE A 1 80 ? 11.763 2.772 -12.152 1.00 97.50 80 PHE A O 1
ATOM 607 N N . GLN A 1 81 ? 12.972 1.020 -11.485 1.00 97.12 81 GLN A N 1
ATOM 608 C CA . GLN A 1 81 ? 14.226 1.779 -11.379 1.00 97.12 81 GLN A CA 1
ATOM 609 C C . GLN A 1 81 ? 14.665 2.366 -12.729 1.00 97.12 81 GLN A C 1
ATOM 611 O O . GLN A 1 81 ? 15.131 3.503 -12.776 1.00 97.12 81 GLN A O 1
ATOM 616 N N . LYS A 1 82 ? 14.448 1.647 -13.839 1.00 94.25 82 LYS A N 1
ATOM 617 C CA . LYS A 1 82 ? 14.690 2.172 -15.196 1.00 94.25 82 LYS A CA 1
ATOM 618 C C . LYS A 1 82 ? 13.808 3.373 -15.529 1.00 94.25 82 LYS A C 1
ATOM 620 O O . LYS A 1 82 ? 14.281 4.318 -16.155 1.00 94.25 82 LYS A O 1
ATOM 625 N N . THR A 1 83 ? 12.564 3.386 -15.051 1.00 95.25 83 THR A N 1
ATOM 626 C CA . THR A 1 83 ? 11.674 4.558 -15.165 1.00 95.25 83 THR A CA 1
ATOM 627 C C . THR A 1 83 ? 12.314 5.792 -14.525 1.00 95.25 83 THR A C 1
ATOM 629 O O . THR A 1 83 ? 12.335 6.859 -15.126 1.00 95.25 83 THR A O 1
ATOM 632 N N . LEU A 1 84 ? 12.915 5.642 -13.341 1.00 95.44 84 LEU A N 1
ATOM 633 C CA . LEU A 1 84 ? 13.508 6.757 -12.592 1.00 95.44 84 LEU A CA 1
ATOM 634 C C . LEU A 1 84 ? 14.739 7.385 -13.267 1.00 95.44 84 LEU A C 1
ATOM 636 O O . LEU A 1 84 ? 15.071 8.530 -12.970 1.00 95.44 84 LEU A O 1
ATOM 640 N N . VAL A 1 85 ? 15.402 6.670 -14.181 1.00 93.56 85 VAL A N 1
ATOM 641 C CA . VAL A 1 85 ? 16.590 7.160 -14.906 1.00 93.56 85 VAL A CA 1
ATOM 642 C C . VAL A 1 85 ? 16.306 7.543 -16.364 1.00 93.56 85 VAL A C 1
ATOM 644 O O . VAL A 1 85 ? 17.226 7.928 -17.079 1.00 93.56 85 VAL A O 1
ATOM 647 N N . THR A 1 86 ? 15.047 7.470 -16.814 1.00 92.62 86 THR A N 1
ATOM 648 C CA . THR A 1 86 ? 14.634 7.737 -18.210 1.00 92.62 86 THR A CA 1
ATOM 649 C C . THR A 1 86 ? 13.876 9.058 -18.379 1.00 92.62 86 THR A C 1
ATOM 651 O O . THR A 1 86 ? 13.042 9.196 -19.261 1.00 92.62 86 THR A O 1
ATOM 654 N N . ASN A 1 87 ? 14.208 10.068 -17.565 1.00 93.75 87 ASN A N 1
ATOM 655 C CA . ASN A 1 87 ? 13.563 11.392 -17.557 1.00 93.75 87 ASN A CA 1
ATOM 656 C C . ASN A 1 87 ? 12.025 11.345 -17.359 1.00 93.75 87 ASN A C 1
ATOM 658 O O . ASN A 1 87 ? 11.280 11.859 -18.196 1.00 93.75 87 ASN A O 1
ATOM 662 N N . PRO A 1 88 ? 11.542 10.729 -16.264 1.00 96.31 88 PRO A N 1
ATOM 663 C CA . PRO A 1 88 ? 10.117 10.648 -15.955 1.00 96.31 88 PRO A CA 1
ATOM 664 C C . PRO A 1 88 ? 9.534 12.004 -15.545 1.00 96.31 88 PRO A C 1
ATOM 666 O O . PRO A 1 88 ? 10.214 12.853 -14.964 1.00 96.31 88 PRO A O 1
ATOM 669 N N . ASN A 1 89 ? 8.235 12.182 -15.767 1.00 96.56 89 ASN A N 1
ATOM 670 C CA . ASN A 1 89 ? 7.473 13.251 -15.127 1.00 96.56 89 ASN A CA 1
ATOM 671 C C . ASN A 1 89 ? 7.115 12.895 -13.66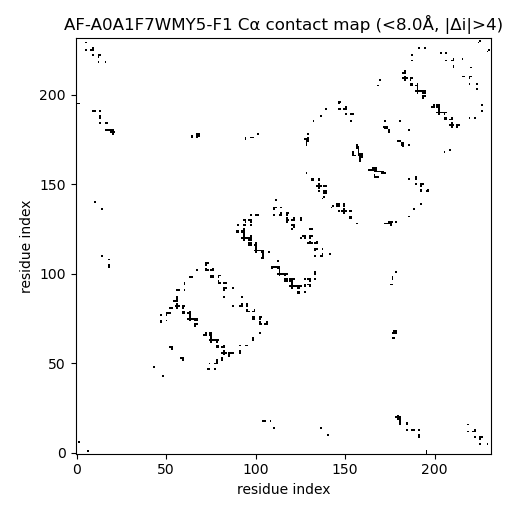3 1.00 96.56 89 ASN A C 1
ATOM 673 O O . ASN A 1 89 ? 7.355 11.785 -13.194 1.00 96.56 89 ASN A O 1
ATOM 677 N N . GLN A 1 90 ? 6.515 13.833 -12.923 1.00 97.19 90 GLN A N 1
ATOM 678 C CA . GLN A 1 90 ? 6.179 13.638 -11.503 1.00 97.19 90 GLN A CA 1
ATOM 679 C C . GLN A 1 90 ? 5.232 12.457 -11.230 1.00 97.19 90 GLN A C 1
ATOM 681 O O . GLN A 1 90 ? 5.403 11.768 -10.227 1.00 97.19 90 GLN A O 1
ATOM 686 N N . GLU A 1 91 ? 4.241 12.224 -12.095 1.00 96.00 91 GLU A N 1
ATOM 687 C CA . GLU A 1 91 ? 3.306 11.097 -11.961 1.00 96.00 91 GLU A CA 1
ATO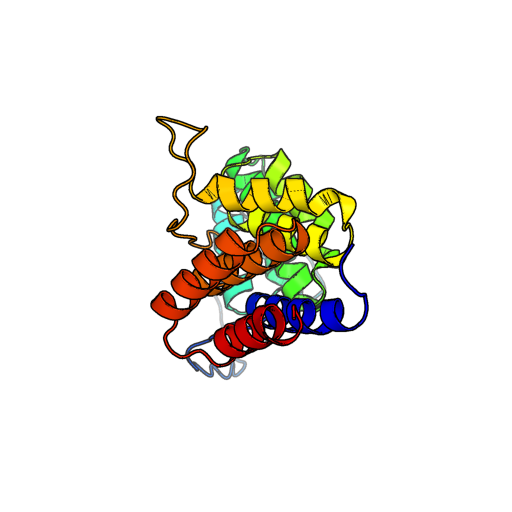M 688 C C . GLU A 1 91 ? 4.050 9.774 -12.167 1.00 96.00 91 GLU A C 1
ATOM 690 O O . GLU A 1 91 ? 3.956 8.866 -11.348 1.00 96.00 91 GLU A O 1
ATOM 695 N N . GLU A 1 92 ? 4.867 9.693 -13.217 1.00 97.12 92 GLU A N 1
ATOM 696 C CA . GLU A 1 92 ? 5.664 8.507 -13.539 1.00 97.12 92 GLU A CA 1
ATOM 697 C C . GLU A 1 92 ? 6.684 8.187 -12.440 1.00 97.12 92 GLU A C 1
ATOM 699 O O . GLU A 1 92 ? 6.853 7.024 -12.071 1.00 97.12 92 GLU A O 1
ATOM 704 N N . MET A 1 93 ? 7.321 9.212 -11.862 1.00 97.81 93 MET A N 1
ATOM 705 C CA . MET A 1 93 ? 8.178 9.057 -10.685 1.00 97.81 93 MET A CA 1
ATOM 706 C C . MET A 1 93 ? 7.402 8.489 -9.500 1.00 97.81 93 MET A C 1
ATOM 708 O O . MET A 1 93 ? 7.879 7.570 -8.834 1.00 97.81 93 MET A O 1
ATOM 712 N N . ALA A 1 94 ? 6.214 9.029 -9.228 1.00 97.81 94 ALA A N 1
ATOM 713 C CA . ALA A 1 94 ? 5.402 8.603 -8.101 1.00 97.81 94 ALA A CA 1
ATOM 714 C C . ALA A 1 94 ? 4.931 7.152 -8.239 1.00 97.81 94 ALA A C 1
ATOM 716 O O . ALA A 1 94 ? 5.069 6.377 -7.290 1.00 97.81 94 ALA A O 1
ATOM 717 N N . VAL A 1 95 ? 4.470 6.766 -9.432 1.00 97.81 95 VAL A N 1
ATOM 718 C CA . VAL A 1 95 ? 4.110 5.384 -9.770 1.00 97.81 95 VAL A CA 1
ATOM 719 C C . VAL A 1 95 ? 5.322 4.461 -9.649 1.00 97.81 95 VAL A C 1
ATOM 721 O O . VAL A 1 95 ? 5.216 3.396 -9.045 1.00 97.81 95 VAL A O 1
ATOM 724 N N . ALA A 1 96 ? 6.491 4.860 -10.158 1.00 98.00 96 ALA A N 1
ATOM 725 C CA . ALA A 1 96 ? 7.697 4.040 -10.076 1.00 98.00 96 ALA A CA 1
ATOM 726 C C . ALA A 1 96 ? 8.148 3.806 -8.630 1.00 98.00 96 ALA A C 1
ATOM 728 O O . ALA A 1 96 ? 8.414 2.669 -8.243 1.00 98.00 96 ALA A O 1
ATOM 729 N N . TYR A 1 97 ? 8.181 4.852 -7.804 1.00 98.69 97 TYR A N 1
ATOM 730 C CA . TYR A 1 97 ? 8.514 4.720 -6.388 1.00 98.69 97 TYR A CA 1
ATOM 731 C C . TYR A 1 97 ? 7.491 3.870 -5.626 1.00 98.69 97 TYR A C 1
ATOM 733 O O . TYR A 1 97 ? 7.877 2.958 -4.894 1.00 98.69 97 TYR A O 1
ATOM 741 N N . ALA A 1 98 ? 6.192 4.100 -5.830 1.00 98.25 98 ALA A N 1
ATOM 742 C CA . ALA A 1 98 ? 5.156 3.268 -5.224 1.00 98.25 98 ALA A CA 1
ATOM 743 C C . ALA A 1 98 ? 5.273 1.797 -5.665 1.00 98.25 98 ALA A C 1
ATOM 745 O O . ALA A 1 98 ? 5.125 0.892 -4.842 1.00 98.25 98 ALA A O 1
ATOM 746 N N . GLY A 1 99 ? 5.610 1.558 -6.935 1.00 98.00 99 GLY A N 1
ATOM 747 C CA . GLY A 1 99 ? 5.827 0.232 -7.502 1.00 98.00 99 GLY A CA 1
ATOM 748 C C . GLY A 1 99 ? 7.026 -0.490 -6.897 1.00 98.00 99 GLY A C 1
ATOM 749 O O . GLY A 1 99 ? 6.901 -1.649 -6.504 1.00 98.00 99 GLY A O 1
ATOM 750 N N . ILE A 1 100 ? 8.159 0.202 -6.735 1.00 98.44 100 ILE A N 1
ATOM 751 C CA . ILE A 1 100 ? 9.341 -0.323 -6.030 1.00 98.44 100 ILE A CA 1
ATOM 752 C C . ILE A 1 100 ? 8.980 -0.675 -4.588 1.00 98.44 100 ILE A C 1
ATOM 754 O O . ILE A 1 100 ? 9.302 -1.773 -4.133 1.00 98.44 100 ILE A O 1
ATOM 758 N N . GLY A 1 101 ? 8.293 0.232 -3.886 1.00 97.88 101 GLY A N 1
ATOM 759 C CA . GLY A 1 101 ? 7.875 0.019 -2.506 1.00 97.88 101 GLY A CA 1
ATOM 760 C C . GLY A 1 101 ? 7.027 -1.241 -2.370 1.00 97.88 101 GLY A C 1
ATOM 761 O O . GLY A 1 101 ? 7.378 -2.147 -1.617 1.00 97.88 101 GLY A O 1
ATOM 762 N N . TRP A 1 102 ? 5.962 -1.365 -3.164 1.00 97.50 102 TRP A N 1
ATOM 763 C CA . TRP A 1 102 ? 5.108 -2.549 -3.126 1.00 97.50 102 TRP A CA 1
ATOM 764 C C . TRP A 1 102 ? 5.834 -3.819 -3.566 1.00 97.50 102 TRP A C 1
ATOM 766 O O . TRP A 1 102 ? 5.574 -4.877 -2.998 1.00 97.50 102 TRP A O 1
ATOM 776 N N . ALA A 1 103 ? 6.759 -3.748 -4.525 1.00 97.19 103 ALA A N 1
ATOM 777 C CA . ALA A 1 103 ? 7.488 -4.925 -4.984 1.00 97.19 103 ALA A CA 1
ATOM 778 C C . ALA A 1 103 ? 8.432 -5.446 -3.891 1.00 97.19 103 ALA A C 1
ATOM 780 O O . ALA A 1 103 ? 8.455 -6.648 -3.629 1.00 97.19 103 ALA A O 1
ATOM 781 N N . LYS A 1 104 ? 9.131 -4.551 -3.177 1.00 96.50 104 LYS A N 1
ATOM 782 C CA . LYS A 1 104 ? 9.938 -4.906 -1.998 1.00 96.50 104 LYS A CA 1
ATOM 783 C C . LYS A 1 104 ? 9.080 -5.546 -0.912 1.00 96.50 104 LYS A C 1
ATOM 785 O O . LYS A 1 104 ? 9.400 -6.638 -0.458 1.00 96.50 104 LYS A O 1
ATOM 790 N N . VAL A 1 105 ? 7.956 -4.913 -0.572 1.00 95.31 105 VAL A N 1
ATOM 791 C CA . VAL A 1 105 ? 7.011 -5.417 0.434 1.00 95.31 105 VAL A CA 1
ATOM 792 C C . VAL A 1 105 ? 6.479 -6.801 0.070 1.00 95.31 105 VAL A C 1
ATOM 794 O O . VAL A 1 105 ? 6.419 -7.679 0.925 1.00 95.31 105 VAL A O 1
ATOM 797 N N . LYS A 1 106 ? 6.077 -7.026 -1.184 1.00 91.94 106 LYS A N 1
ATOM 798 C CA . LYS A 1 106 ? 5.550 -8.326 -1.620 1.00 91.94 106 LYS A CA 1
ATOM 799 C C . LYS A 1 106 ? 6.645 -9.392 -1.706 1.00 91.94 106 LYS A C 1
ATOM 801 O O . LYS A 1 106 ? 6.356 -10.559 -1.452 1.00 91.94 106 LYS A O 1
ATOM 806 N N . LYS A 1 107 ? 7.883 -8.999 -2.020 1.00 91.88 107 LYS A N 1
ATOM 807 C CA . LYS A 1 107 ? 9.051 -9.886 -2.023 1.00 91.88 107 LYS A CA 1
ATOM 808 C C . LYS A 1 107 ? 9.436 -10.333 -0.611 1.00 91.88 107 LYS A C 1
ATOM 810 O O . LYS A 1 107 ? 9.687 -11.516 -0.407 1.00 91.88 107 LYS A O 1
ATOM 815 N N . SER A 1 108 ? 9.506 -9.411 0.348 1.00 91.38 108 SER A N 1
ATOM 816 C CA . SER A 1 108 ? 9.981 -9.703 1.707 1.00 91.38 108 SER A CA 1
ATOM 817 C C . SER A 1 108 ? 8.873 -10.086 2.688 1.00 91.38 108 SER A C 1
ATOM 819 O O . SER A 1 108 ? 9.141 -10.715 3.710 1.00 91.38 108 SER A O 1
ATOM 821 N N . GLY A 1 109 ? 7.627 -9.704 2.402 1.00 87.12 109 GLY A N 1
ATOM 822 C CA . GLY A 1 109 ? 6.508 -9.786 3.340 1.00 87.12 109 GLY A CA 1
ATOM 823 C C . GLY A 1 109 ? 6.526 -8.700 4.423 1.00 87.12 109 GLY A C 1
ATOM 824 O O . GLY A 1 109 ? 5.736 -8.776 5.362 1.00 87.12 109 GLY A O 1
ATOM 825 N N . VAL A 1 110 ? 7.404 -7.696 4.319 1.00 88.44 110 VAL A N 1
ATOM 826 C CA . VAL A 1 110 ? 7.616 -6.673 5.350 1.00 88.44 110 VAL A CA 1
ATOM 827 C C . VAL A 1 110 ? 7.304 -5.287 4.791 1.00 88.44 110 VAL A C 1
ATOM 829 O O . VAL A 1 110 ? 7.999 -4.784 3.915 1.00 88.44 110 VAL A O 1
ATOM 832 N N . ILE A 1 111 ? 6.270 -4.634 5.331 1.00 89.94 111 ILE A N 1
ATOM 833 C CA . ILE A 1 111 ? 5.816 -3.296 4.894 1.00 89.94 111 ILE A CA 1
ATOM 834 C C . ILE A 1 111 ? 6.915 -2.229 5.028 1.00 89.94 111 ILE A C 1
ATOM 836 O O . ILE A 1 111 ? 7.021 -1.333 4.188 1.00 89.94 111 ILE A O 1
ATOM 840 N N . SER A 1 112 ? 7.752 -2.351 6.057 1.00 89.06 112 SER A N 1
ATOM 841 C CA . SER A 1 112 ? 8.892 -1.476 6.346 1.00 89.06 112 SER A CA 1
ATOM 842 C C . SER A 1 112 ? 9.848 -1.301 5.172 1.00 89.06 112 SER A C 1
ATOM 844 O O . SER A 1 112 ? 10.360 -0.203 4.955 1.00 89.06 112 SER A O 1
ATOM 846 N N . ASP A 1 113 ? 10.044 -2.353 4.374 1.00 92.31 113 ASP A N 1
ATOM 847 C CA . ASP A 1 113 ? 11.023 -2.351 3.285 1.00 92.31 113 ASP A CA 1
ATOM 848 C C . ASP A 1 113 ? 10.632 -1.402 2.146 1.00 92.31 113 ASP A C 1
ATOM 850 O O . ASP A 1 113 ? 11.499 -0.943 1.403 1.00 92.31 113 ASP A O 1
ATOM 854 N N . GLY A 1 114 ? 9.339 -1.084 2.019 1.00 95.00 114 GLY A N 1
ATOM 855 C CA . GLY A 1 114 ? 8.825 -0.133 1.034 1.00 95.00 114 GLY A CA 1
ATOM 856 C C . GLY A 1 114 ? 8.628 1.287 1.562 1.00 95.00 114 GLY A C 1
ATOM 857 O O . GLY A 1 114 ? 8.345 2.184 0.772 1.00 95.00 114 GLY A O 1
ATOM 858 N N . LYS A 1 115 ? 8.769 1.535 2.874 1.00 95.69 115 LYS A N 1
ATOM 859 C CA . LYS A 1 115 ? 8.393 2.814 3.512 1.00 95.69 115 LYS A CA 1
ATOM 860 C C . LYS A 1 115 ? 9.032 4.034 2.853 1.00 95.69 115 LYS A C 1
ATOM 862 O O . LYS A 1 115 ? 8.341 5.014 2.574 1.00 95.69 115 LYS A O 1
ATOM 867 N N . ASN A 1 116 ? 10.344 3.981 2.625 1.00 97.44 116 ASN A N 1
ATOM 868 C CA . ASN A 1 116 ? 11.070 5.103 2.033 1.00 97.44 116 ASN A CA 1
ATOM 869 C C . ASN A 1 116 ? 10.627 5.344 0.588 1.00 97.44 116 ASN A C 1
ATOM 871 O O . ASN A 1 116 ? 10.445 6.494 0.200 1.00 97.44 116 ASN A O 1
ATOM 875 N N . ASP A 1 117 ? 10.384 4.281 -0.181 1.00 98.44 117 ASP A N 1
ATOM 876 C CA . ASP A 1 117 ? 9.904 4.409 -1.555 1.00 98.44 117 ASP A CA 1
ATOM 877 C C . ASP A 1 117 ? 8.471 4.964 -1.587 1.00 98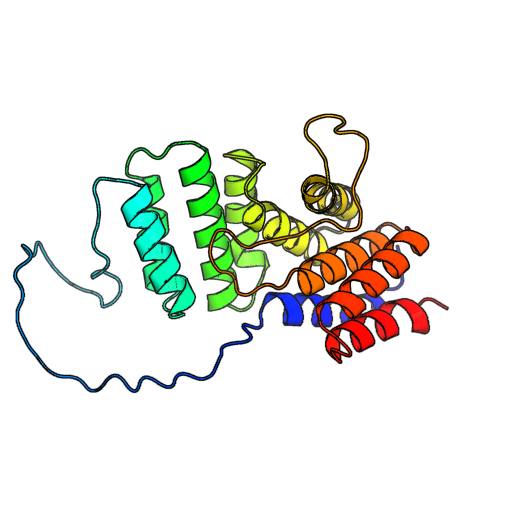.44 117 ASP A C 1
ATOM 879 O O . ASP A 1 117 ? 8.184 5.868 -2.364 1.00 98.44 117 ASP A O 1
ATOM 883 N N . PHE A 1 118 ? 7.577 4.537 -0.687 1.00 98.19 118 PHE A N 1
ATOM 884 C CA . PHE A 1 118 ? 6.237 5.127 -0.581 1.00 98.19 118 PHE A CA 1
ATOM 885 C C . PHE A 1 118 ? 6.283 6.619 -0.235 1.00 98.19 118 PHE A C 1
ATOM 887 O O . PHE A 1 118 ? 5.538 7.408 -0.819 1.00 98.19 118 PHE A O 1
ATOM 894 N N . ALA A 1 119 ? 7.179 7.025 0.669 1.00 98.00 119 ALA A N 1
ATOM 895 C CA . ALA A 1 119 ? 7.392 8.432 0.997 1.00 98.00 119 ALA A CA 1
ATOM 896 C C . ALA A 1 119 ? 7.908 9.229 -0.212 1.00 98.00 119 ALA A C 1
ATOM 898 O O . ALA A 1 119 ? 7.393 10.312 -0.490 1.00 98.00 119 ALA A O 1
ATOM 899 N N . SER A 1 120 ? 8.870 8.686 -0.966 1.00 98.00 120 SER A N 1
ATOM 900 C CA . SER A 1 120 ? 9.351 9.288 -2.215 1.00 98.00 120 SER A CA 1
ATOM 901 C C . SER A 1 120 ? 8.249 9.391 -3.270 1.00 98.00 120 SER A C 1
ATOM 903 O O . SER A 1 120 ? 8.134 10.427 -3.921 1.00 98.00 120 SER A O 1
ATOM 905 N N . GLY A 1 121 ? 7.402 8.368 -3.403 1.00 97.75 121 GLY A N 1
ATOM 906 C CA . GLY A 1 121 ? 6.276 8.376 -4.333 1.00 97.75 121 GLY A CA 1
ATOM 907 C C . GLY A 1 121 ? 5.245 9.446 -3.982 1.00 97.75 121 GLY A C 1
ATOM 908 O O . GLY A 1 121 ? 4.890 10.267 -4.824 1.00 97.75 121 GLY A O 1
ATOM 909 N N . TYR A 1 122 ? 4.847 9.511 -2.710 1.00 96.75 122 TYR A N 1
ATOM 910 C CA . TYR A 1 122 ? 3.935 10.540 -2.213 1.00 96.75 122 TYR A CA 1
ATOM 911 C C . TYR A 1 122 ? 4.500 11.959 -2.386 1.00 96.75 122 TYR A C 1
ATOM 913 O O . TYR A 1 122 ? 3.766 12.872 -2.764 1.00 96.75 122 TYR A O 1
ATOM 921 N N . ALA A 1 123 ? 5.804 12.145 -2.147 1.00 97.19 123 ALA A N 1
ATOM 922 C CA . ALA A 1 123 ? 6.480 13.427 -2.329 1.00 97.19 123 ALA A CA 1
ATOM 923 C C . ALA A 1 123 ? 6.581 13.845 -3.806 1.00 97.19 123 ALA A C 1
ATOM 925 O O . ALA A 1 123 ? 6.458 15.031 -4.107 1.00 97.19 123 ALA A O 1
ATOM 926 N N . ALA A 1 124 ? 6.790 12.891 -4.720 1.00 95.88 124 ALA A N 1
ATOM 927 C CA . ALA A 1 124 ? 6.809 13.156 -6.156 1.00 95.88 124 ALA A CA 1
ATOM 928 C C . ALA A 1 124 ? 5.421 13.575 -6.660 1.00 95.88 124 ALA A C 1
ATOM 930 O O . ALA A 1 124 ? 5.301 14.557 -7.397 1.00 95.88 124 ALA A O 1
ATOM 931 N N . ARG A 1 125 ? 4.372 12.862 -6.230 1.00 94.06 125 ARG A N 1
ATOM 932 C CA . ARG A 1 125 ? 2.986 13.188 -6.563 1.00 94.06 125 ARG A CA 1
ATOM 933 C C . ARG A 1 125 ? 2.009 12.591 -5.554 1.00 94.06 125 ARG A C 1
ATOM 935 O O . ARG A 1 125 ? 1.806 11.383 -5.480 1.00 94.06 125 ARG A O 1
ATOM 942 N N . SER A 1 126 ? 1.302 13.463 -4.843 1.00 90.44 126 SER A N 1
ATOM 943 C CA . SER A 1 126 ? 0.341 13.069 -3.811 1.00 90.44 126 SER A CA 1
ATOM 944 C C . SER A 1 126 ? -0.996 12.550 -4.351 1.00 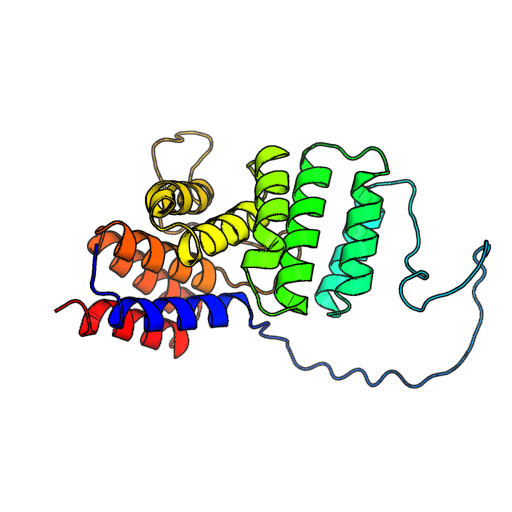90.44 126 SER A C 1
ATOM 946 O O . SER A 1 126 ? -1.903 12.318 -3.558 1.00 90.44 126 SER A O 1
ATOM 948 N N . THR A 1 127 ? -1.179 12.384 -5.664 1.00 90.44 127 THR A N 1
ATOM 949 C CA . THR A 1 127 ? -2.403 11.792 -6.236 1.00 90.44 127 THR A CA 1
ATOM 950 C C . THR A 1 127 ? -2.332 10.274 -6.349 1.00 90.44 127 THR A C 1
ATOM 952 O O . THR A 1 127 ? -3.385 9.647 -6.279 1.00 90.44 127 THR A O 1
ATOM 955 N N . VAL A 1 128 ? -1.125 9.700 -6.413 1.00 94.50 128 VAL A N 1
ATOM 956 C CA . VAL A 1 128 ? -0.908 8.250 -6.520 1.00 94.50 128 VAL A CA 1
ATOM 957 C C . VAL A 1 128 ? -1.380 7.552 -5.247 1.00 94.50 128 VAL A C 1
ATOM 959 O O . VAL A 1 128 ? -0.814 7.730 -4.161 1.00 94.50 128 VAL A O 1
ATOM 962 N N . GLN A 1 129 ? -2.447 6.765 -5.360 1.00 95.81 129 GLN A N 1
ATOM 963 C CA . GLN A 1 129 ? -3.124 6.166 -4.208 1.00 95.81 129 GLN A CA 1
ATOM 964 C C . GLN A 1 129 ? -2.285 5.055 -3.575 1.00 95.81 129 GLN A C 1
ATOM 966 O O . GLN A 1 129 ? -2.223 4.940 -2.350 1.00 95.81 129 GLN A O 1
ATOM 971 N N . ASP A 1 130 ? -1.581 4.277 -4.398 1.00 96.31 130 ASP A N 1
ATOM 972 C CA . ASP A 1 130 ? -0.736 3.170 -3.946 1.00 96.31 130 ASP A CA 1
ATOM 973 C C . ASP A 1 130 ? 0.374 3.633 -2.988 1.00 96.31 130 ASP A C 1
ATOM 975 O O . ASP A 1 130 ? 0.672 2.938 -2.013 1.00 96.31 130 ASP A O 1
ATOM 979 N N . ALA A 1 131 ? 0.941 4.825 -3.217 1.00 97.56 131 ALA A N 1
ATOM 980 C CA . ALA A 1 131 ? 1.930 5.434 -2.327 1.00 97.56 131 ALA A CA 1
ATOM 981 C C . ALA A 1 131 ? 1.322 5.779 -0.959 1.00 97.56 131 ALA A C 1
ATOM 983 O O . ALA A 1 131 ? 1.925 5.505 0.078 1.00 97.56 131 ALA A O 1
ATOM 984 N N . LYS A 1 132 ? 0.104 6.340 -0.945 1.00 97.62 132 LYS A N 1
ATOM 985 C CA . LYS A 1 132 ? -0.615 6.692 0.292 1.00 97.62 132 LYS A CA 1
ATOM 986 C C . LYS A 1 132 ? -0.914 5.459 1.129 1.00 97.62 132 LYS A C 1
ATOM 988 O O . LYS A 1 132 ? -0.655 5.472 2.328 1.00 97.62 132 LYS A O 1
ATOM 993 N N . VAL A 1 133 ? -1.439 4.406 0.498 1.00 97.25 133 VAL A N 1
ATOM 994 C CA . VAL A 1 133 ? -1.794 3.153 1.178 1.00 97.25 133 VAL A CA 1
ATOM 995 C C . VAL A 1 133 ? -0.554 2.512 1.795 1.00 97.25 133 VAL A C 1
ATOM 997 O O . VAL A 1 133 ? -0.568 2.174 2.979 1.00 97.25 133 VAL A O 1
ATOM 1000 N N . GLY A 1 134 ? 0.538 2.408 1.032 1.00 95.94 134 GLY A N 1
ATOM 1001 C CA . GLY A 1 134 ? 1.793 1.839 1.521 1.00 95.94 134 GLY A CA 1
ATOM 1002 C C . GLY A 1 134 ? 2.402 2.646 2.671 1.00 95.94 134 GLY A C 1
ATOM 1003 O O . GLY A 1 134 ? 2.769 2.083 3.704 1.00 95.94 134 GLY A O 1
ATOM 1004 N N . LEU A 1 135 ? 2.450 3.976 2.539 1.00 97.38 135 LEU A N 1
ATOM 1005 C CA . LEU A 1 135 ? 3.002 4.858 3.570 1.00 97.38 135 LEU A CA 1
ATOM 1006 C C . LEU A 1 135 ? 2.154 4.859 4.849 1.00 97.38 135 LEU A C 1
ATOM 1008 O O . LEU A 1 135 ? 2.700 4.772 5.948 1.00 97.38 135 LEU A O 1
ATOM 1012 N N . ALA A 1 136 ? 0.825 4.901 4.721 1.00 96.94 136 ALA A N 1
ATOM 1013 C CA . ALA A 1 136 ? -0.086 4.831 5.859 1.00 96.94 136 ALA A CA 1
ATOM 1014 C C . ALA A 1 136 ? 0.031 3.489 6.597 1.00 96.94 136 ALA A C 1
ATOM 1016 O O . ALA A 1 136 ? 0.056 3.473 7.828 1.00 96.94 136 ALA A O 1
ATOM 1017 N N . ALA A 1 137 ? 0.168 2.375 5.869 1.00 94.56 137 ALA A N 1
ATOM 1018 C CA . ALA A 1 137 ? 0.422 1.064 6.462 1.00 94.56 137 ALA A CA 1
ATOM 1019 C C . ALA A 1 137 ? 1.774 1.015 7.198 1.00 94.56 137 ALA A C 1
ATOM 1021 O O . ALA A 1 137 ? 1.861 0.457 8.293 1.00 94.56 137 ALA A O 1
ATOM 1022 N N . ALA A 1 138 ? 2.819 1.639 6.648 1.00 93.56 138 ALA A N 1
ATOM 1023 C CA . ALA A 1 138 ? 4.122 1.722 7.303 1.00 93.56 138 ALA A CA 1
ATOM 1024 C C . ALA A 1 138 ? 4.082 2.577 8.582 1.00 93.56 138 ALA A C 1
ATOM 1026 O O . ALA A 1 138 ? 4.623 2.178 9.612 1.00 93.56 138 ALA A O 1
ATOM 1027 N N . TYR A 1 139 ? 3.396 3.723 8.559 1.00 94.19 139 TYR A N 1
ATOM 1028 C CA . TYR A 1 139 ? 3.185 4.553 9.751 1.00 94.19 139 TYR A CA 1
ATOM 1029 C C . TYR A 1 139 ? 2.377 3.839 10.823 1.00 94.19 139 TYR A C 1
ATOM 1031 O O . TYR A 1 139 ? 2.747 3.889 11.994 1.00 94.19 139 TYR A O 1
ATOM 1039 N N . LEU A 1 140 ? 1.322 3.130 10.422 1.00 91.00 140 LEU A N 1
ATOM 1040 C CA . LEU A 1 140 ? 0.520 2.315 11.320 1.00 91.00 140 LEU A CA 1
ATOM 1041 C C . LEU A 1 140 ? 1.419 1.356 12.125 1.00 91.00 140 LEU A C 1
ATOM 1043 O O . LEU A 1 140 ? 1.302 1.318 13.351 1.00 91.00 140 LEU A O 1
ATOM 1047 N N . LEU A 1 141 ? 2.337 0.642 11.464 1.00 85.94 141 LEU A N 1
ATOM 1048 C CA . LEU A 1 141 ? 3.193 -0.367 12.099 1.00 85.94 141 LEU A CA 1
ATOM 1049 C C . LEU A 1 141 ? 4.368 0.189 12.903 1.00 85.94 141 LEU A C 1
ATOM 1051 O O . LEU A 1 141 ? 4.704 -0.359 13.951 1.00 85.94 141 LEU A O 1
ATOM 1055 N N . GLU A 1 142 ? 5.029 1.224 12.397 1.00 85.56 142 GLU A N 1
ATOM 1056 C CA . GLU A 1 142 ? 6.347 1.619 12.903 1.00 85.56 142 GLU A CA 1
ATOM 1057 C C . GLU A 1 142 ? 6.341 2.890 13.737 1.00 85.56 142 GLU A C 1
ATOM 1059 O O . GLU A 1 142 ? 7.260 3.116 14.523 1.00 85.56 142 GLU A O 1
ATOM 1064 N N . ASP A 1 143 ? 5.350 3.756 13.534 1.00 84.62 143 ASP A N 1
ATOM 1065 C CA . ASP A 1 143 ? 5.370 5.095 14.099 1.00 84.62 143 ASP A CA 1
ATOM 1066 C C . ASP A 1 143 ? 3.975 5.521 14.552 1.00 84.62 143 ASP A C 1
ATOM 1068 O O . ASP A 1 143 ? 3.233 6.226 13.867 1.00 84.62 143 ASP A O 1
ATOM 1072 N N . SER A 1 144 ? 3.634 5.132 15.780 1.00 81.94 144 SER A N 1
ATOM 1073 C CA . SER A 1 144 ? 2.360 5.516 16.396 1.00 81.94 144 SER A CA 1
ATOM 1074 C C . SER A 1 144 ? 2.148 7.037 16.494 1.00 81.94 144 SER A C 1
ATOM 1076 O O . SER A 1 144 ? 1.004 7.486 16.589 1.00 81.94 144 SER A O 1
ATOM 1078 N N . SER A 1 145 ? 3.209 7.855 16.430 1.00 89.62 145 SER A N 1
ATOM 1079 C CA . SER A 1 145 ? 3.073 9.318 16.409 1.00 89.62 145 SER A CA 1
ATOM 1080 C C . SER A 1 145 ? 2.498 9.829 15.082 1.00 89.62 145 SER A C 1
ATOM 1082 O O . SER A 1 145 ? 1.880 10.895 15.034 1.00 89.62 145 SER A O 1
ATOM 1084 N N . LYS A 1 146 ? 2.625 9.030 14.017 1.00 94.81 146 LYS A N 1
ATOM 1085 C CA . LYS A 1 146 ? 2.173 9.325 12.655 1.00 94.81 146 LYS A CA 1
ATOM 1086 C C . LYS A 1 146 ? 0.762 8.836 12.346 1.00 94.81 146 LYS A C 1
ATOM 1088 O O . LYS A 1 146 ? 0.301 9.025 11.227 1.00 94.81 146 LYS A O 1
ATOM 1093 N N . ILE A 1 147 ? 0.021 8.287 13.312 1.00 93.75 147 ILE A N 1
ATOM 1094 C CA . ILE A 1 147 ? -1.343 7.776 13.074 1.00 93.75 147 ILE A CA 1
ATOM 1095 C C . ILE A 1 147 ? -2.274 8.848 12.490 1.00 93.75 147 ILE A C 1
ATOM 1097 O O . ILE A 1 147 ? -3.004 8.566 11.546 1.00 93.75 147 ILE A O 1
ATOM 1101 N N . LYS A 1 148 ? -2.217 10.095 12.977 1.00 95.75 148 LYS A N 1
ATOM 1102 C CA . LYS A 1 148 ? -3.026 11.200 12.418 1.00 95.75 148 LYS A CA 1
ATOM 1103 C C . LYS A 1 148 ? -2.669 11.520 10.965 1.00 95.75 148 LYS A C 1
ATOM 1105 O O . LYS A 1 148 ? -3.542 11.843 10.161 1.00 95.75 148 LYS A O 1
ATOM 1110 N N . GLU A 1 149 ? -1.385 11.434 10.638 1.00 96.81 149 GLU A N 1
ATOM 1111 C CA . GLU A 1 149 ? -0.894 11.635 9.277 1.00 96.81 149 GLU A CA 1
ATOM 1112 C C . GLU A 1 149 ? -1.338 10.480 8.372 1.00 96.81 149 GLU A C 1
ATOM 1114 O O . GLU A 1 149 ? -1.866 10.720 7.294 1.00 96.81 149 GLU A O 1
ATOM 1119 N N . ALA A 1 150 ? -1.244 9.239 8.850 1.00 96.75 150 ALA A N 1
ATOM 1120 C CA . ALA A 1 150 ? -1.721 8.055 8.145 1.00 96.75 150 ALA A CA 1
ATOM 1121 C C . ALA A 1 150 ? -3.239 8.077 7.891 1.00 96.75 150 ALA A C 1
ATOM 1123 O O . ALA A 1 150 ? -3.668 7.752 6.786 1.00 96.75 150 ALA A O 1
ATOM 1124 N N . VAL A 1 151 ? -4.048 8.528 8.861 1.00 97.12 151 VAL A N 1
ATOM 1125 C CA . VAL A 1 151 ? -5.483 8.803 8.649 1.00 97.12 151 VAL A CA 1
ATOM 1126 C C . VAL A 1 151 ? -5.662 9.805 7.507 1.00 97.12 151 VAL A C 1
ATOM 1128 O O . VAL A 1 151 ? -6.391 9.532 6.558 1.00 97.12 151 VAL A O 1
ATOM 1131 N N . SER A 1 152 ? -4.941 10.930 7.555 1.00 96.00 152 SER A N 1
ATOM 1132 C CA . SER A 1 152 ? -5.049 11.993 6.546 1.00 96.00 152 SER A CA 1
ATOM 1133 C C . SER A 1 152 ? -4.654 11.518 5.143 1.00 96.00 152 SER A C 1
ATOM 1135 O O . SER A 1 152 ? -5.271 11.932 4.160 1.00 96.00 152 SER A O 1
ATOM 1137 N N . LEU A 1 153 ? -3.652 10.635 5.036 1.00 97.06 153 LEU A N 1
ATOM 1138 C CA . LEU A 1 153 ? -3.245 10.023 3.771 1.00 97.06 153 LEU A CA 1
ATOM 1139 C C . LEU A 1 153 ? -4.405 9.248 3.141 1.00 97.06 153 LEU A C 1
ATOM 1141 O O . LEU A 1 153 ? -4.725 9.497 1.981 1.00 97.06 153 LEU A O 1
ATOM 1145 N N . ILE A 1 154 ? -5.067 8.362 3.888 1.00 97.56 154 ILE A N 1
ATOM 1146 C CA . ILE A 1 154 ? -6.156 7.547 3.331 1.00 97.56 154 ILE A CA 1
ATOM 1147 C C . ILE A 1 154 ? -7.425 8.376 3.104 1.00 97.56 154 ILE A C 1
ATOM 1149 O O . ILE A 1 154 ? -8.026 8.272 2.040 1.00 97.56 154 ILE A O 1
ATOM 1153 N N . GLU A 1 155 ? -7.791 9.275 4.022 1.00 95.81 155 GLU A N 1
ATOM 1154 C CA . GLU A 1 155 ? -8.927 10.190 3.826 1.00 95.81 155 GLU A CA 1
ATOM 1155 C C . GLU A 1 155 ? -8.781 11.042 2.563 1.00 95.81 155 GLU A C 1
ATOM 1157 O O . GLU A 1 155 ? -9.772 11.367 1.913 1.00 95.81 155 GLU A O 1
ATOM 1162 N N . SER A 1 156 ? -7.549 11.396 2.182 1.00 94.62 156 SER A N 1
ATOM 1163 C CA . SER A 1 156 ? -7.306 12.169 0.963 1.00 94.62 156 SER A CA 1
ATOM 1164 C C . SER A 1 156 ? -7.696 11.441 -0.329 1.00 94.62 156 SER A C 1
ATOM 1166 O O . SER A 1 156 ? -7.783 12.094 -1.364 1.00 94.62 156 SER A O 1
ATOM 1168 N N . ILE A 1 157 ? -7.929 10.123 -0.292 1.00 94.25 157 ILE A N 1
ATOM 1169 C CA . ILE A 1 157 ? -8.476 9.358 -1.424 1.00 94.25 157 ILE A CA 1
ATOM 1170 C C . ILE A 1 157 ? -9.950 9.729 -1.656 1.00 94.25 157 ILE A C 1
ATOM 1172 O O . ILE A 1 157 ? -10.385 9.814 -2.799 1.00 94.25 157 ILE A O 1
ATOM 1176 N N . GLY A 1 158 ? -10.701 10.011 -0.586 1.00 91.12 158 GLY A N 1
ATOM 1177 C CA . GLY A 1 158 ? -12.113 10.404 -0.637 1.00 91.12 158 GLY A CA 1
ATOM 1178 C C . GLY A 1 158 ? -12.368 11.906 -0.724 1.00 91.12 158 GLY A C 1
ATOM 1179 O O . GLY A 1 158 ? -13.515 12.338 -0.635 1.00 91.12 158 GLY A O 1
ATOM 1180 N N . ARG A 1 159 ? -11.330 12.737 -0.855 1.00 89.25 159 ARG A N 1
ATOM 1181 C CA . ARG A 1 159 ? -11.507 14.191 -0.973 1.00 89.25 159 ARG A CA 1
ATOM 1182 C C . ARG A 1 159 ? -11.790 14.578 -2.415 1.00 89.25 159 ARG A C 1
ATOM 1184 O O . ARG A 1 159 ? -11.104 14.142 -3.338 1.00 89.25 159 ARG A O 1
ATOM 1191 N N . THR A 1 160 ? -12.773 15.449 -2.599 1.00 77.12 160 THR A N 1
ATOM 1192 C CA . THR A 1 160 ? -13.103 15.989 -3.921 1.00 77.12 160 THR A CA 1
ATOM 1193 C C . THR A 1 160 ? -12.244 17.208 -4.247 1.00 77.12 160 THR A C 1
ATOM 1195 O O . THR A 1 160 ? -11.697 17.870 -3.365 1.00 77.12 160 THR A O 1
ATOM 1198 N N . THR A 1 161 ? -12.148 17.545 -5.532 1.00 68.06 161 THR A N 1
ATOM 1199 C CA . THR A 1 161 ? -11.467 18.766 -5.989 1.00 68.06 161 THR A CA 1
ATOM 1200 C C . THR A 1 161 ? -12.267 20.035 -5.698 1.00 68.06 161 THR A C 1
ATOM 1202 O O . THR A 1 161 ? -11.703 21.126 -5.718 1.00 68.06 161 THR A O 1
ATOM 1205 N N . THR A 1 162 ? -13.573 19.906 -5.446 1.00 72.25 162 THR A N 1
ATOM 1206 C CA . THR A 1 162 ? -14.486 21.033 -5.219 1.00 72.25 162 THR A CA 1
ATOM 1207 C C . THR A 1 162 ? -14.482 21.490 -3.761 1.00 72.25 162 THR A C 1
ATOM 1209 O O . THR A 1 162 ? -14.605 22.684 -3.506 1.00 72.25 162 THR A O 1
ATOM 1212 N N . ASP A 1 163 ? -14.284 20.566 -2.818 1.00 74.75 163 ASP A N 1
ATOM 1213 C CA . ASP A 1 163 ? -14.085 20.875 -1.402 1.00 74.75 163 ASP A CA 1
ATOM 1214 C C . ASP A 1 163 ? -13.142 19.846 -0.761 1.00 74.75 163 ASP A C 1
ATOM 1216 O O . ASP A 1 163 ? -13.500 18.686 -0.548 1.00 74.75 163 ASP A O 1
ATOM 1220 N N . SER A 1 164 ? -11.918 20.282 -0.452 1.00 75.06 164 SER A N 1
ATOM 1221 C CA . SER A 1 164 ? -10.876 19.450 0.159 1.00 75.06 164 SER A CA 1
ATOM 1222 C C . SER A 1 164 ? -11.031 19.286 1.675 1.00 75.06 164 SER A C 1
ATOM 1224 O O . SER A 1 164 ? -10.228 18.582 2.298 1.00 75.06 164 SER A O 1
ATOM 1226 N N . THR A 1 165 ? -12.038 19.928 2.277 1.00 79.56 165 THR A N 1
ATOM 1227 C CA . THR A 1 165 ? -12.373 19.802 3.702 1.00 79.56 165 THR A CA 1
ATOM 1228 C C . THR A 1 165 ? -13.388 18.693 3.968 1.00 79.56 165 THR A C 1
ATOM 1230 O O . THR A 1 165 ? -13.455 18.183 5.087 1.00 79.56 165 THR A O 1
ATOM 1233 N N . VAL A 1 166 ? -14.130 18.273 2.939 1.00 84.06 166 VAL A N 1
ATOM 1234 C CA . VAL A 1 166 ? -15.110 17.189 3.018 1.00 84.06 166 VAL A CA 1
ATOM 1235 C C . VAL A 1 166 ? -14.475 15.885 2.542 1.00 84.06 166 VAL A C 1
ATOM 1237 O O . VAL A 1 166 ? -13.908 15.806 1.452 1.00 84.06 166 VAL A O 1
ATOM 1240 N N . VAL A 1 167 ? -14.581 14.851 3.376 1.00 88.06 167 VAL A N 1
ATOM 1241 C CA . VAL A 1 167 ? -14.135 13.490 3.063 1.00 88.06 167 VAL A CA 1
ATOM 1242 C C . VAL A 1 167 ? -15.359 12.649 2.720 1.00 88.06 167 VAL A C 1
ATOM 1244 O O . VAL A 1 167 ? -16.249 12.486 3.556 1.00 88.06 167 VAL A O 1
ATOM 1247 N N . ASP A 1 168 ? -15.396 12.094 1.509 1.00 91.00 168 ASP A N 1
ATOM 1248 C CA . ASP A 1 168 ? -16.273 10.969 1.206 1.00 91.00 168 ASP A CA 1
ATOM 1249 C C . ASP A 1 168 ? -15.698 9.709 1.857 1.00 91.00 168 ASP A C 1
ATOM 1251 O O . ASP A 1 168 ? -14.681 9.160 1.435 1.00 91.00 168 ASP A O 1
ATOM 1255 N N . TYR A 1 169 ? -16.347 9.264 2.928 1.00 91.25 169 TYR A N 1
ATOM 1256 C CA . TYR A 1 169 ? -15.942 8.075 3.667 1.00 91.25 169 TYR A CA 1
ATOM 1257 C C . TYR A 1 169 ? -16.209 6.767 2.911 1.00 91.25 169 TYR A C 1
ATOM 1259 O O . TYR A 1 169 ? -15.685 5.739 3.335 1.00 91.25 169 TYR A O 1
ATOM 1267 N N . ASN A 1 170 ? -16.986 6.802 1.824 1.00 91.00 170 ASN A N 1
ATOM 1268 C CA . ASN A 1 170 ? -17.276 5.676 0.935 1.00 91.00 170 ASN A CA 1
ATOM 1269 C C . ASN A 1 170 ? -16.516 5.803 -0.399 1.00 91.00 170 ASN A C 1
ATOM 1271 O O . ASN A 1 170 ? -17.048 5.528 -1.476 1.00 91.00 170 ASN A O 1
ATOM 1275 N N . PHE A 1 171 ? -15.272 6.278 -0.324 1.00 93.44 171 PHE A N 1
ATOM 1276 C CA . PHE A 1 171 ? -14.398 6.409 -1.481 1.00 93.44 171 PHE A CA 1
ATOM 1277 C C . PHE A 1 171 ? -14.098 5.057 -2.136 1.00 93.44 171 PHE A C 1
ATOM 1279 O O . PHE A 1 171 ? -14.213 3.997 -1.527 1.00 93.44 171 PHE A O 1
ATOM 1286 N N . ARG A 1 172 ? -13.627 5.110 -3.385 1.00 92.25 172 ARG A N 1
ATOM 1287 C CA . ARG A 1 172 ? -13.170 3.930 -4.117 1.00 92.25 172 ARG A CA 1
ATOM 1288 C C . ARG A 1 172 ? -11.666 3.987 -4.360 1.00 92.25 172 ARG A C 1
ATOM 1290 O O . ARG A 1 172 ? -11.200 4.795 -5.159 1.00 92.25 172 ARG A O 1
ATOM 1297 N N . TYR A 1 173 ? -10.928 3.089 -3.719 1.00 93.56 173 TYR A N 1
ATOM 1298 C CA . TYR A 1 173 ? -9.540 2.793 -4.048 1.00 93.56 173 TYR A CA 1
ATOM 1299 C C . TYR A 1 173 ? -9.454 1.855 -5.254 1.00 93.56 173 TYR A C 1
ATOM 1301 O O . TYR A 1 173 ? -10.140 0.829 -5.335 1.00 93.56 173 TYR A O 1
ATOM 1309 N N . VAL A 1 174 ? -8.572 2.214 -6.182 1.00 91.12 174 VAL A N 1
ATOM 1310 C CA . VAL A 1 174 ? -8.155 1.377 -7.307 1.00 91.12 174 VAL A CA 1
ATOM 1311 C C . VAL A 1 174 ? -6.641 1.469 -7.391 1.00 91.12 174 VAL A C 1
ATOM 1313 O O . VAL A 1 174 ? -6.097 2.565 -7.492 1.00 91.12 174 VAL A O 1
ATOM 1316 N N . SER A 1 175 ? -5.964 0.322 -7.339 1.00 92.19 175 SER A N 1
ATOM 1317 C CA . SER A 1 175 ? -4.513 0.291 -7.497 1.00 92.19 175 SER A CA 1
ATOM 1318 C C . SER A 1 175 ? -4.118 0.685 -8.917 1.00 92.19 175 SER A C 1
ATOM 1320 O O . SER A 1 175 ? -4.648 0.146 -9.888 1.00 92.19 175 SER A O 1
ATOM 1322 N N . GLU A 1 176 ? -3.148 1.583 -9.022 1.00 91.88 176 GLU A N 1
ATOM 1323 C CA . GLU A 1 176 ? -2.548 2.022 -10.280 1.00 91.88 176 GLU A CA 1
ATOM 1324 C C . GLU A 1 176 ? -1.489 1.016 -10.753 1.00 91.88 176 GLU A C 1
ATOM 1326 O O . GLU A 1 176 ? -1.301 0.831 -11.950 1.00 91.88 176 GLU A O 1
ATOM 1331 N N . ILE A 1 177 ? -0.831 0.324 -9.815 1.00 90.19 177 ILE A N 1
ATOM 1332 C CA . ILE A 1 177 ? 0.256 -0.639 -10.069 1.00 90.19 177 ILE A CA 1
ATOM 1333 C C . ILE A 1 177 ? -0.239 -2.087 -10.200 1.00 90.19 177 ILE A C 1
ATOM 1335 O O . ILE A 1 177 ? 0.487 -2.954 -10.685 1.00 90.19 177 ILE A O 1
ATOM 1339 N N . GLY A 1 178 ? -1.472 -2.371 -9.777 1.00 87.50 178 GLY A N 1
ATOM 1340 C CA . GLY A 1 178 ? -1.996 -3.736 -9.727 1.00 87.50 178 GLY A CA 1
ATOM 1341 C C . GLY A 1 178 ? -1.510 -4.504 -8.496 1.00 87.50 178 GLY A C 1
ATOM 1342 O O . GLY A 1 178 ? -1.189 -5.687 -8.580 1.00 87.50 178 GLY A O 1
ATOM 1343 N N . THR A 1 179 ? -1.477 -3.847 -7.331 1.00 87.94 179 THR A N 1
ATOM 1344 C CA . THR A 1 179 ? -1.008 -4.415 -6.046 1.00 87.94 179 THR A CA 1
ATOM 1345 C C . THR A 1 179 ? -1.804 -5.634 -5.559 1.00 87.94 179 THR A C 1
ATOM 1347 O O . THR A 1 179 ? -1.350 -6.358 -4.662 1.00 87.94 179 THR A O 1
ATOM 1350 N N . GLY A 1 180 ? -2.999 -5.848 -6.121 1.00 85.88 180 GLY A N 1
ATOM 1351 C CA . GLY A 1 180 ? -3.974 -6.845 -5.678 1.00 85.88 180 GLY A CA 1
ATOM 1352 C C . GLY A 1 180 ? -4.667 -6.482 -4.363 1.00 85.88 180 GLY A C 1
ATOM 1353 O O . GLY A 1 180 ? -5.409 -7.298 -3.826 1.00 85.88 180 GLY A O 1
ATOM 1354 N N . ILE A 1 181 ? -4.424 -5.279 -3.833 1.00 88.94 181 ILE A N 1
ATOM 1355 C CA . ILE A 1 181 ? -5.087 -4.768 -2.633 1.00 88.94 181 ILE A CA 1
ATOM 1356 C C . ILE A 1 181 ? -6.518 -4.376 -3.011 1.00 88.94 181 ILE A C 1
ATOM 1358 O O . ILE A 1 181 ? -6.736 -3.646 -3.978 1.00 88.94 181 ILE A O 1
ATOM 1362 N N . SER A 1 182 ? -7.503 -4.875 -2.265 1.00 89.38 182 SER A N 1
ATOM 1363 C CA . SER A 1 182 ? -8.913 -4.549 -2.489 1.00 89.38 182 SER A CA 1
ATOM 1364 C C . SER A 1 182 ? -9.294 -3.215 -1.842 1.00 89.38 182 SER A C 1
ATOM 1366 O O . SER A 1 182 ? -8.661 -2.773 -0.881 1.00 89.38 182 SER A O 1
ATOM 1368 N N . ASN A 1 183 ? -10.372 -2.585 -2.324 1.00 91.25 183 ASN A N 1
ATOM 1369 C CA . ASN A 1 183 ? -10.918 -1.391 -1.669 1.00 91.25 183 ASN A CA 1
ATOM 1370 C C . ASN A 1 183 ? -11.325 -1.688 -0.212 1.00 91.25 183 ASN A C 1
ATOM 1372 O O . ASN A 1 183 ? -10.958 -0.946 0.698 1.00 91.25 183 ASN A O 1
ATOM 1376 N N . ALA A 1 184 ? -11.922 -2.857 0.037 1.00 89.38 184 ALA A N 1
ATOM 1377 C CA . ALA A 1 184 ? -12.242 -3.329 1.381 1.00 89.38 184 ALA A CA 1
ATOM 1378 C C . ALA A 1 184 ? -11.012 -3.430 2.305 1.00 89.38 184 ALA A C 1
ATOM 1380 O O . ALA A 1 184 ? -11.099 -3.113 3.495 1.00 89.38 184 ALA A O 1
ATOM 1381 N N . ALA A 1 185 ? -9.843 -3.822 1.781 1.00 89.94 185 ALA A N 1
ATOM 1382 C CA . ALA A 1 185 ? -8.600 -3.843 2.552 1.00 89.94 185 ALA A CA 1
ATOM 1383 C C . ALA A 1 185 ? -8.129 -2.425 2.924 1.00 89.94 185 ALA A C 1
ATOM 1385 O O . ALA A 1 185 ? -7.647 -2.215 4.038 1.00 89.94 185 ALA A O 1
ATOM 1386 N N . VAL A 1 186 ? -8.317 -1.439 2.041 1.00 94.06 186 VAL A N 1
ATOM 1387 C CA . VAL A 1 186 ? -8.001 -0.030 2.330 1.00 94.06 186 VAL A CA 1
ATOM 1388 C C . VAL A 1 186 ? -8.985 0.573 3.337 1.00 94.06 186 VAL A C 1
ATOM 1390 O O . VAL A 1 186 ? -8.554 1.248 4.273 1.00 94.06 186 VAL A O 1
ATOM 1393 N N . HIS A 1 187 ? -10.278 0.257 3.244 1.00 93.69 187 HIS A N 1
ATOM 1394 C CA . HIS A 1 187 ? -11.257 0.613 4.278 1.00 93.69 187 HIS A CA 1
ATOM 1395 C C . HIS A 1 187 ? -10.929 -0.046 5.627 1.00 93.69 187 HIS A C 1
ATOM 1397 O O . HIS A 1 187 ? -10.996 0.603 6.669 1.00 93.69 187 HIS A O 1
ATOM 1403 N N . SER A 1 188 ? -10.469 -1.300 5.628 1.00 91.25 188 SER A N 1
ATOM 1404 C CA . SER A 1 188 ? -10.009 -1.988 6.845 1.00 91.25 188 SER A CA 1
ATOM 1405 C C . SER A 1 188 ? -8.754 -1.339 7.450 1.00 91.25 188 SER A C 1
ATOM 1407 O O . SER A 1 188 ? -8.628 -1.232 8.676 1.00 91.25 188 SER A O 1
ATOM 1409 N N . LEU A 1 189 ? -7.836 -0.855 6.605 1.00 93.50 189 LEU A N 1
ATOM 1410 C CA . LEU A 1 189 ? -6.679 -0.066 7.030 1.00 93.50 189 LEU A CA 1
ATOM 1411 C C . LEU A 1 189 ? -7.125 1.250 7.683 1.00 93.50 189 LEU A C 1
ATOM 1413 O O . LEU A 1 189 ? -6.674 1.563 8.786 1.00 93.50 189 LEU A O 1
ATOM 1417 N N . LEU A 1 190 ? -8.043 1.989 7.052 1.00 95.38 190 LEU A N 1
ATOM 1418 C CA . LEU A 1 190 ? -8.573 3.238 7.602 1.00 95.38 190 LEU A CA 1
ATOM 1419 C C . LEU A 1 190 ? -9.342 3.013 8.908 1.00 95.38 190 LEU A C 1
ATOM 1421 O O . LEU A 1 190 ? -9.151 3.758 9.866 1.00 95.38 190 LEU A O 1
ATOM 1425 N N . ALA A 1 191 ? -10.147 1.954 8.994 1.00 92.75 191 ALA A N 1
ATOM 1426 C CA . ALA A 1 191 ? -10.824 1.572 10.227 1.00 92.75 19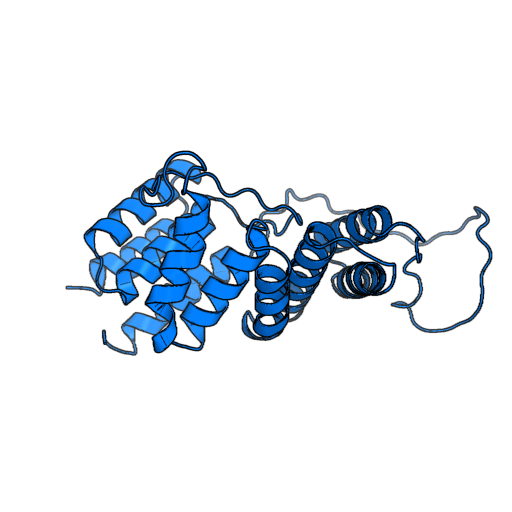1 ALA A CA 1
ATOM 1427 C C . ALA A 1 191 ? -9.840 1.378 11.385 1.00 92.75 191 ALA A C 1
ATOM 1429 O O . ALA A 1 191 ? -10.035 1.889 12.490 1.00 92.75 191 ALA A O 1
ATOM 1430 N N . THR A 1 192 ? -8.750 0.666 11.109 1.00 89.69 192 THR A N 1
ATOM 1431 C CA . THR A 1 192 ? -7.692 0.410 12.084 1.00 89.69 192 THR A CA 1
ATOM 1432 C C . THR A 1 192 ? -7.017 1.713 12.494 1.00 89.69 192 THR A C 1
ATOM 1434 O O . THR A 1 192 ? -6.916 2.003 13.683 1.00 89.69 192 THR A O 1
ATOM 1437 N N . LEU A 1 193 ? -6.646 2.561 11.536 1.00 93.38 193 LEU A N 1
ATOM 1438 C CA . LEU A 1 193 ? -6.089 3.887 11.805 1.00 93.38 193 LEU A CA 1
ATOM 1439 C C . LEU A 1 193 ? -7.016 4.748 12.679 1.00 93.38 193 LEU A C 1
ATOM 1441 O O . LEU A 1 193 ? -6.554 5.332 13.662 1.00 93.38 193 LEU A O 1
ATOM 1445 N N . TYR A 1 194 ? -8.321 4.772 12.395 1.00 94.06 194 TYR A N 1
ATOM 1446 C CA . TYR A 1 194 ? -9.308 5.465 13.224 1.00 94.06 194 TYR A CA 1
ATOM 1447 C C . TYR A 1 194 ? -9.374 4.918 14.642 1.00 94.06 194 TYR A C 1
ATOM 1449 O O . TYR A 1 194 ? -9.397 5.695 15.597 1.00 94.06 194 TYR A O 1
ATOM 1457 N N . TYR A 1 195 ? -9.342 3.598 14.805 1.00 89.56 195 TYR A N 1
ATOM 1458 C CA . TYR A 1 195 ? -9.299 2.977 16.122 1.00 89.56 195 TYR A CA 1
ATOM 1459 C C . TYR A 1 195 ? -8.064 3.425 16.924 1.00 89.56 195 TYR A C 1
ATOM 1461 O O . TYR A 1 195 ? -8.181 3.766 18.105 1.00 89.56 195 TYR A O 1
ATOM 1469 N N . TYR A 1 196 ? -6.888 3.512 16.295 1.00 86.69 196 TYR A N 1
ATOM 1470 C CA . TYR A 1 196 ? -5.676 4.024 16.952 1.00 86.69 196 TYR A CA 1
ATOM 1471 C C . TYR A 1 196 ? -5.718 5.529 17.217 1.00 86.69 196 TYR A C 1
ATOM 1473 O O . TYR A 1 196 ? -5.119 6.000 18.187 1.00 86.69 196 TYR A O 1
ATOM 1481 N N . ASN A 1 197 ? -6.466 6.279 16.410 1.00 92.38 197 ASN A N 1
ATOM 1482 C CA . ASN A 1 197 ? -6.706 7.700 16.626 1.00 92.38 197 ASN A CA 1
ATOM 1483 C C . ASN A 1 197 ? -7.861 7.983 17.613 1.00 92.38 197 ASN A C 1
ATOM 1485 O O . ASN A 1 197 ? -8.219 9.140 17.815 1.00 92.38 197 ASN A O 1
ATOM 1489 N N . ASN A 1 198 ? -8.421 6.952 18.265 1.00 90.31 198 ASN A N 1
ATOM 1490 C CA . ASN A 1 198 ? -9.567 7.027 19.188 1.00 90.31 198 ASN A CA 1
ATOM 1491 C C . ASN A 1 198 ? -10.864 7.547 18.534 1.00 90.31 198 ASN A C 1
ATOM 1493 O O . ASN A 1 198 ? -11.685 8.196 19.179 1.00 90.31 198 ASN A O 1
ATOM 1497 N N . GLN A 1 199 ? -11.054 7.265 17.246 1.00 92.19 199 GLN A N 1
ATOM 1498 C CA . GLN A 1 199 ? -12.230 7.639 16.460 1.00 92.19 199 GLN A CA 1
ATOM 1499 C C . GLN A 1 199 ? -13.125 6.414 16.216 1.00 92.19 199 GLN A C 1
ATOM 1501 O O . GLN A 1 199 ? -13.363 6.010 15.081 1.00 92.19 199 GLN A O 1
ATOM 1506 N N . ASP A 1 200 ? -13.632 5.808 17.291 1.00 88.19 200 ASP A N 1
ATOM 1507 C CA . ASP A 1 200 ? -14.318 4.506 17.237 1.00 88.19 200 ASP A CA 1
ATOM 1508 C C . ASP A 1 200 ? -15.554 4.485 16.332 1.00 88.19 200 ASP A C 1
ATOM 1510 O O . ASP A 1 200 ? -15.810 3.488 15.663 1.00 88.19 200 ASP A O 1
ATOM 1514 N N . ALA A 1 201 ? -16.318 5.578 16.283 1.00 91.00 201 ALA A N 1
ATOM 1515 C CA . ALA A 1 201 ? -17.478 5.678 15.399 1.00 91.00 201 ALA A CA 1
ATOM 1516 C C .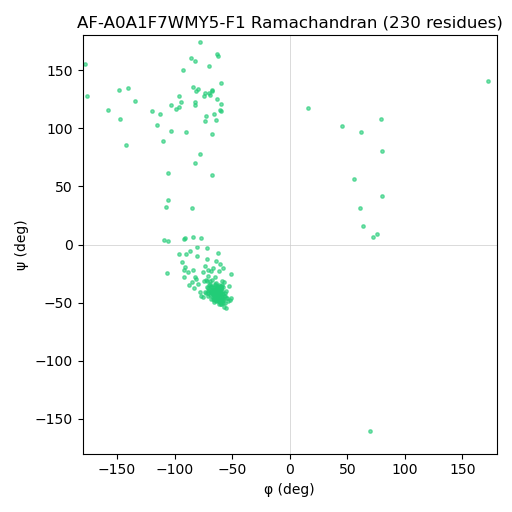 ALA A 1 201 ? -17.071 5.584 13.918 1.00 91.00 201 ALA A C 1
ATOM 1518 O O . ALA A 1 201 ? -17.695 4.848 13.156 1.00 91.00 201 ALA A O 1
ATOM 1519 N N . LEU A 1 202 ? -15.984 6.265 13.537 1.00 93.50 202 LEU A N 1
ATOM 1520 C CA . LEU A 1 202 ? -15.442 6.212 12.179 1.00 93.50 202 LEU A CA 1
ATOM 1521 C C . LEU A 1 202 ? -14.798 4.851 11.894 1.00 93.50 202 LEU A C 1
ATOM 1523 O O . LEU A 1 202 ? -14.975 4.310 10.808 1.00 93.50 202 LEU A O 1
ATOM 1527 N N . ALA A 1 203 ? -14.127 4.244 12.878 1.00 91.19 203 ALA A N 1
ATOM 1528 C CA . ALA A 1 203 ? -13.599 2.889 12.740 1.00 91.19 203 ALA A CA 1
ATOM 1529 C C . ALA A 1 203 ? -14.711 1.879 12.404 1.00 91.19 203 ALA A C 1
ATOM 1531 O O . ALA A 1 203 ? -14.591 1.119 11.445 1.00 91.19 203 ALA A O 1
ATOM 1532 N N . LYS A 1 204 ? -15.828 1.919 13.145 1.00 88.69 204 LYS A N 1
ATOM 1533 C CA . LYS A 1 204 ? -17.001 1.066 12.893 1.00 88.69 204 LYS A CA 1
ATOM 1534 C C . LYS A 1 204 ? -17.632 1.336 11.527 1.00 88.69 204 LYS A C 1
ATOM 1536 O O . LYS A 1 204 ? -17.986 0.389 10.833 1.00 88.69 204 LYS A O 1
ATOM 1541 N N . GLN A 1 205 ? -17.741 2.604 11.128 1.00 93.25 205 GLN A N 1
ATOM 1542 C CA . GLN A 1 205 ? -18.255 2.976 9.808 1.00 93.25 205 GLN A CA 1
ATOM 1543 C C . GLN A 1 205 ? -17.415 2.357 8.683 1.00 93.25 205 GLN A C 1
ATOM 1545 O O . GLN A 1 205 ? -17.966 1.773 7.757 1.00 93.25 205 GLN A O 1
ATOM 1550 N N . GLN A 1 206 ? -16.089 2.446 8.778 1.00 93.00 206 GLN A N 1
ATOM 1551 C CA . GLN A 1 206 ? -15.183 1.926 7.754 1.00 93.00 206 GLN A CA 1
ATOM 1552 C C . GLN A 1 206 ? -15.186 0.393 7.677 1.00 93.00 206 GLN A C 1
ATOM 1554 O O . GLN A 1 206 ? -15.131 -0.157 6.581 1.00 93.00 206 GLN A O 1
ATOM 1559 N N . LEU A 1 207 ? -15.328 -0.306 8.809 1.00 88.12 207 LEU A N 1
ATOM 1560 C CA . LEU A 1 207 ? -15.518 -1.763 8.807 1.00 88.12 207 LEU A CA 1
ATOM 1561 C C . LEU A 1 207 ? -16.830 -2.168 8.138 1.00 88.12 207 LEU A C 1
ATOM 1563 O O . LEU A 1 207 ? -16.843 -3.111 7.357 1.00 88.12 207 LEU A O 1
ATOM 1567 N N . ALA A 1 208 ? -17.916 -1.433 8.392 1.00 88.38 208 ALA A N 1
ATOM 1568 C CA . ALA A 1 208 ? -19.195 -1.704 7.746 1.00 88.38 208 ALA A CA 1
ATOM 1569 C C . ALA A 1 208 ? -19.116 -1.533 6.219 1.00 88.38 208 ALA A C 1
ATOM 1571 O O . ALA A 1 208 ? -19.705 -2.329 5.492 1.00 88.38 208 ALA A O 1
ATOM 1572 N N . ILE A 1 209 ? -18.368 -0.533 5.737 1.00 90.38 209 ILE A N 1
ATOM 1573 C CA . ILE A 1 209 ? -18.114 -0.339 4.301 1.00 90.38 209 ILE A CA 1
ATOM 1574 C C . ILE A 1 209 ? -17.279 -1.499 3.748 1.00 90.38 209 ILE A C 1
ATOM 1576 O O . ILE A 1 209 ? -17.682 -2.128 2.773 1.00 90.38 209 ILE A O 1
ATOM 1580 N N . ALA A 1 210 ? -16.171 -1.846 4.409 1.00 88.19 210 ALA A N 1
ATOM 1581 C CA . ALA A 1 210 ? -15.326 -2.968 4.010 1.00 88.19 210 ALA A CA 1
ATOM 1582 C C . ALA A 1 210 ? -16.124 -4.284 3.881 1.00 88.19 210 ALA A C 1
ATOM 1584 O O . ALA A 1 210 ? -16.000 -4.976 2.871 1.00 88.19 210 ALA A O 1
ATOM 1585 N N . SER A 1 211 ? -16.981 -4.606 4.858 1.00 84.38 211 SER A N 1
ATOM 1586 C CA . SER A 1 211 ? -17.822 -5.815 4.838 1.00 84.38 211 SER A CA 1
ATOM 1587 C C . SER A 1 211 ? -18.855 -5.809 3.704 1.00 84.38 211 SER A C 1
ATOM 1589 O O . SER A 1 211 ? -19.164 -6.857 3.146 1.00 84.38 211 SER A O 1
ATOM 1591 N N . GLN A 1 212 ? -19.394 -4.644 3.332 1.00 85.94 212 GLN A N 1
ATOM 1592 C CA . GLN A 1 212 ? -20.336 -4.546 2.209 1.00 85.94 212 GLN A CA 1
ATOM 1593 C C . GLN A 1 212 ? -19.661 -4.808 0.860 1.00 85.94 212 GLN A C 1
ATOM 1595 O O . GLN A 1 212 ? -20.290 -5.368 -0.037 1.00 85.94 212 GLN A O 1
ATOM 1600 N N . GLU A 1 213 ? -18.398 -4.412 0.705 1.00 80.12 213 GLU A N 1
ATOM 1601 C CA . GLU A 1 213 ? -17.683 -4.542 -0.563 1.00 80.12 213 GLU A CA 1
ATOM 1602 C C . GLU A 1 213 ? -17.140 -5.945 -0.849 1.00 80.12 213 GLU A C 1
ATOM 1604 O O . GLU A 1 213 ? -17.092 -6.340 -2.013 1.00 80.12 213 GLU A O 1
ATOM 1609 N N . ASP A 1 214 ? -16.715 -6.684 0.180 1.00 71.75 214 ASP A N 1
ATOM 1610 C CA . ASP A 1 214 ? -16.043 -7.989 0.026 1.00 71.75 214 ASP A CA 1
ATOM 1611 C C . ASP A 1 214 ? -16.914 -9.181 0.479 1.00 71.75 214 ASP A C 1
ATOM 1613 O O . ASP A 1 214 ? -16.461 -10.328 0.486 1.00 71.75 214 ASP A O 1
ATOM 1617 N N . GLY A 1 215 ? -18.170 -8.922 0.867 1.00 61.38 215 GLY A N 1
ATOM 1618 C CA . GLY A 1 215 ? -19.073 -9.907 1.472 1.00 61.38 215 GLY A CA 1
ATOM 1619 C C . GLY A 1 215 ? -18.649 -10.314 2.890 1.00 61.38 215 GLY A C 1
ATOM 1620 O O . GLY A 1 215 ? -17.871 -9.613 3.536 1.00 61.38 215 GLY A O 1
ATOM 1621 N N . ASP A 1 216 ? -19.130 -11.467 3.381 1.00 55.41 216 ASP A N 1
ATOM 1622 C CA . ASP A 1 216 ? -18.706 -12.084 4.657 1.00 55.41 216 ASP A CA 1
ATOM 1623 C C . ASP A 1 216 ? -17.243 -12.581 4.580 1.00 55.41 216 ASP A C 1
ATOM 1625 O O . ASP A 1 216 ? -16.928 -13.768 4.716 1.00 55.41 216 ASP A O 1
ATOM 1629 N N . ASN A 1 217 ? -16.304 -11.672 4.320 1.00 66.38 217 ASN A N 1
ATOM 1630 C CA . ASN A 1 217 ? -14.886 -11.958 4.347 1.00 66.38 217 ASN A CA 1
ATOM 1631 C C . ASN A 1 217 ? -14.461 -12.130 5.808 1.00 66.38 217 ASN A C 1
ATOM 1633 O O . ASN A 1 217 ? -14.366 -11.167 6.572 1.00 66.38 217 ASN A O 1
ATOM 1637 N N . ALA A 1 218 ? -14.128 -13.370 6.174 1.00 65.50 218 ALA A N 1
ATOM 1638 C CA . ALA A 1 218 ? -13.709 -13.749 7.521 1.00 65.50 218 ALA A CA 1
ATOM 1639 C C . ALA A 1 218 ? -12.580 -12.870 8.093 1.00 65.50 218 ALA A C 1
ATOM 1641 O O . ALA A 1 218 ? -12.459 -12.744 9.312 1.00 65.50 218 ALA A O 1
ATOM 1642 N N . ARG A 1 219 ? -11.752 -12.242 7.245 1.00 69.69 219 ARG A N 1
ATOM 1643 C CA . ARG A 1 219 ? -10.708 -11.305 7.688 1.00 69.69 219 ARG A CA 1
ATOM 1644 C C . ARG A 1 219 ? -11.292 -9.998 8.194 1.00 69.69 219 ARG A C 1
ATOM 1646 O O . ARG A 1 219 ? -10.868 -9.537 9.247 1.00 69.69 219 ARG A O 1
ATOM 1653 N N . ILE A 1 220 ? -12.269 -9.438 7.488 1.00 69.62 220 ILE A N 1
ATOM 1654 C CA . ILE A 1 220 ? -12.940 -8.199 7.889 1.00 69.62 220 ILE A CA 1
ATOM 1655 C C . ILE A 1 220 ? -13.705 -8.451 9.188 1.00 69.62 220 ILE A C 1
ATOM 1657 O O . ILE A 1 220 ? -13.512 -7.711 10.148 1.00 69.62 220 ILE A O 1
ATOM 1661 N N . SER A 1 221 ? -14.419 -9.578 9.293 1.00 71.44 221 SER A N 1
ATOM 1662 C CA . SER A 1 221 ? -15.070 -9.998 10.543 1.00 71.44 221 SER A CA 1
ATOM 1663 C C . SER A 1 221 ? -14.071 -10.229 11.687 1.00 71.44 221 SER A C 1
ATOM 1665 O O . SER A 1 221 ? -14.363 -9.929 12.844 1.00 71.44 221 SER A O 1
ATOM 1667 N N . SER A 1 222 ? -12.867 -10.736 11.395 1.00 72.50 222 SER A N 1
ATOM 1668 C CA . SER A 1 222 ? -11.808 -10.911 12.403 1.00 72.50 222 SER A CA 1
ATOM 1669 C C . SER A 1 222 ? -11.228 -9.571 12.866 1.00 72.50 222 SER A C 1
ATOM 1671 O O . SER A 1 222 ? -10.971 -9.400 14.058 1.00 72.50 222 SER A O 1
ATOM 1673 N N . ILE A 1 223 ? -11.046 -8.609 11.953 1.00 71.69 223 ILE A N 1
ATOM 1674 C CA . ILE A 1 223 ? -10.610 -7.242 12.277 1.00 71.69 223 ILE A CA 1
ATOM 1675 C C . ILE A 1 223 ? -11.689 -6.550 13.112 1.00 71.69 223 ILE A C 1
ATOM 1677 O O . ILE A 1 223 ? -11.381 -5.970 14.151 1.00 71.69 223 ILE A O 1
ATOM 1681 N N . GLU A 1 224 ? -12.954 -6.673 12.712 1.00 72.81 224 GLU A N 1
ATOM 1682 C CA . GLU A 1 224 ? -14.105 -6.172 13.456 1.00 72.81 224 GLU A CA 1
ATOM 1683 C C . GLU A 1 224 ? -14.160 -6.769 14.861 1.00 72.81 224 GLU A C 1
ATOM 1685 O O . GLU A 1 224 ? -14.235 -6.028 15.837 1.00 72.81 224 GLU A O 1
ATOM 1690 N N . THR A 1 225 ? -14.004 -8.086 14.996 1.00 73.75 225 THR A N 1
ATOM 1691 C CA . THR A 1 225 ? -13.953 -8.763 16.299 1.00 73.75 225 THR A CA 1
ATOM 1692 C C . THR A 1 225 ? -12.798 -8.242 17.155 1.00 73.75 225 THR A C 1
ATOM 1694 O O . THR A 1 225 ? -12.997 -7.947 18.337 1.00 73.75 225 THR A O 1
ATOM 1697 N N . ALA A 1 226 ? -11.604 -8.091 16.573 1.00 71.31 226 ALA A N 1
ATOM 1698 C CA . ALA A 1 226 ? -10.427 -7.585 17.272 1.00 71.31 226 ALA A CA 1
ATOM 1699 C C . ALA A 1 226 ? -10.607 -6.130 17.736 1.00 71.31 226 ALA A C 1
ATOM 1701 O O . ALA A 1 226 ? -10.187 -5.788 18.839 1.00 71.31 226 ALA A O 1
ATOM 1702 N N . ILE A 1 227 ? -11.260 -5.288 16.931 1.00 72.50 227 ILE A N 1
ATOM 1703 C CA . ILE A 1 227 ? -11.529 -3.881 17.249 1.00 72.50 227 ILE A CA 1
ATOM 1704 C C . ILE A 1 227 ? -12.685 -3.740 18.257 1.00 72.50 227 ILE A C 1
ATOM 1706 O O . ILE A 1 227 ? -12.575 -2.971 19.211 1.00 72.50 227 ILE A O 1
ATOM 1710 N N . MET A 1 228 ? -13.785 -4.480 18.079 1.00 69.06 228 MET A N 1
ATOM 1711 C CA . MET A 1 228 ? -15.024 -4.313 18.850 1.00 69.06 228 MET A CA 1
ATOM 1712 C C . MET A 1 228 ? -15.061 -5.106 20.159 1.00 69.06 228 MET A C 1
ATOM 1714 O O . MET A 1 228 ? -15.617 -4.615 21.135 1.00 69.06 228 MET A O 1
ATOM 1718 N N . THR A 1 229 ? -14.473 -6.304 20.216 1.00 60.91 229 THR A N 1
ATOM 1719 C CA . THR A 1 229 ? -14.589 -7.194 21.393 1.00 60.91 229 THR A CA 1
ATOM 1720 C C . THR A 1 229 ? -13.463 -6.977 22.398 1.00 60.91 229 THR A C 1
ATOM 1722 O O . THR A 1 229 ? -13.645 -7.182 23.591 1.00 60.91 229 THR A O 1
ATOM 1725 N N . LEU A 1 230 ? -12.285 -6.539 21.942 1.00 51.97 230 LEU A N 1
ATOM 1726 C CA . LEU A 1 230 ? -11.146 -6.253 22.823 1.00 51.97 230 LEU A CA 1
ATOM 1727 C C . LEU A 1 230 ? -11.129 -4.797 23.324 1.00 51.97 230 LEU A C 1
ATOM 1729 O O . LEU A 1 230 ? -10.301 -4.467 24.179 1.00 51.97 230 LEU A O 1
ATOM 1733 N N . GLY A 1 231 ? -12.010 -3.943 22.791 1.00 48.09 231 GLY A N 1
ATOM 1734 C CA . GLY A 1 231 ? -12.162 -2.528 23.147 1.00 48.09 231 GLY A CA 1
ATOM 1735 C C . GLY A 1 231 ? -13.095 -2.240 24.333 1.00 48.09 231 GLY A C 1
ATOM 1736 O O . GLY A 1 231 ? -13.152 -1.084 24.754 1.00 48.09 231 GLY A O 1
ATOM 1737 N N . TYR A 1 232 ? -13.777 -3.260 24.870 1.00 38.00 232 TYR A N 1
ATOM 1738 C CA . TYR A 1 232 ? -14.572 -3.211 26.105 1.00 38.00 232 TYR A CA 1
ATOM 1739 C C . TYR A 1 232 ? -13.954 -4.093 27.197 1.00 38.00 232 TYR A C 1
ATOM 1741 O O . TYR A 1 232 ? -13.249 -5.074 26.854 1.00 38.00 232 TYR A O 1
#

Solvent-accessible surface area (backbone atoms only — not comparable to full-atom values): 12752 Å² total; per-residue (Å²): 131,83,62,77,73,66,54,53,56,39,52,54,49,46,49,51,46,56,67,45,62,85,69,81,91,72,88,75,83,82,77,90,76,90,80,90,80,94,72,93,82,82,81,89,93,54,96,68,66,79,56,80,83,54,78,48,27,69,55,17,42,56,54,11,34,50,26,42,67,72,64,38,28,68,45,14,33,54,21,18,54,49,16,69,74,32,80,46,54,49,63,55,41,10,52,26,26,21,45,33,10,52,27,43,17,66,70,71,72,38,57,67,73,10,29,67,32,7,49,51,4,32,71,49,25,77,78,48,56,56,10,31,55,46,31,25,53,25,23,62,76,76,32,76,88,37,31,68,57,25,41,51,43,54,46,55,70,20,35,45,95,89,44,76,86,51,64,45,87,84,52,84,65,71,58,84,59,56,72,52,51,49,45,33,46,52,28,41,46,48,14,50,34,25,48,76,65,71,34,56,71,59,15,52,51,23,42,55,51,18,37,70,71,62,44,94,38,66,64,57,54,48,38,48,45,45,58,63,62,68,71,105

Mean predicted aligned error: 9.48 Å

Radius of gyration: 19.31 Å; Cα contacts (8 Å, |Δi|>4): 337; chains: 1; bounding box: 47×46×59 Å